Protein AF-A0A2R6C6B6-F1 (afdb_monomer_lite)

pLDDT: mean 85.21, std 15.46, range [38.03, 98.69]

Sequence (358 aa):
YDFDILGLLYTTPLTVSFSNPVQLFANAAYNYSITTASGVDPNGHYFNGSVITFNFLPNAVWQDGVPMTALDYNFTLWYLDVGGYSSNPYNPSSDTITIDPGVTVNYTAESANPGLEWFGVASGLVDSYVPPNNPYQIKVYFNTSSVNNILSIYSLPILPEHLFGSIQPTTWASMSQSQYLADELWSGAYVFNAWSPSSNYAQVSAFQPYYLFNPTSSVVTAPQGQS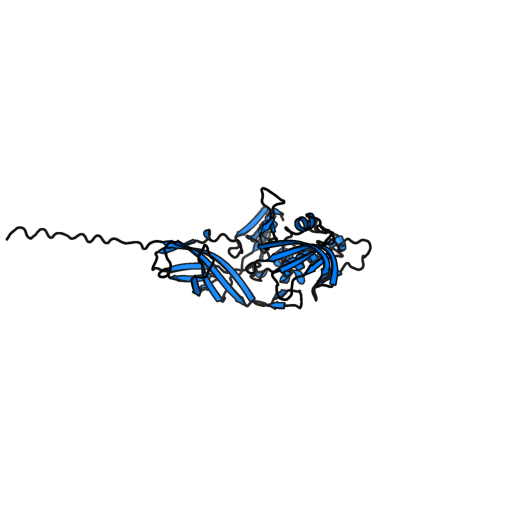ATYTVHAAVWSSSGLSSTSSGYYASLSPVNGASATVYVLNPSTLQVLASYPMSFQGNGTYTASIPTSSLSVGQYTLVAQVNWTGASYMYFGGGQTSSNKYFLQYMGTLSVVSPSTTTTLRLHNYDYNDYYK

Radius of gyration: 26.19 Å; chains: 1; bounding box: 59×54×113 Å

Secondary structure (DSSP, 8-state):
--HHHHHHHS--SEEEETTEEEEEEESSEEEEEEEEEEEE-TTS-EEEEEEEEEEE-TT-B-TTSPBP-HHHHHHHHHHTTTT-GGG-TT-TT--EEEEETTEEEE-TTTTTS--TTTTTTTTTEEEEE--TT-TTEEEEEESS--THHHHTTTTPPP--HHHHTTS-HHHHHT--HHHHHHH----SSEEEEEEETTTTEEEEEE-TT-TT--GGGSEEEEETTSEEEEEEE-EE--GGGEEEETTEEEE-PEE--S-EEEEEEE-TTT--EEEEEEEEEEETTEEEEEEE-TTS-SEEEEEEEEEEEEEEEEEE-STT-EEEEEEEEEEEEEEEEE--------------TT-S--

Foldseek 3Di:
DPVVVVLQFFWFQWAADPVGRLDTAGTQFNDKDKDFDWDADPVGWTAGAIKIKTFGDQLFAWLQQHTDFVLLLLCLCPLLQLLQVCVPPVCVPPQWDPSFVPQIARNPCCNVPPPPQRHNLQNQWTHKDDPPVHRRMMITGGNHHDPCNCVNGRGRGRGDCLQCSVPHPNRLVPDDPLRVVLSDIGRGQWDWFWDFPPVPDTDIDGPQLRPPHDQAVAEWEDAAQFWTKHKDWAWGFHSVQWDDDPGTIGGDTQADPPWWKKKFWADPPPRDTPDMFTWDDPDRNMTMTIGHRNPPDADKTKIKMKTKDFADWTWRRHDPIDIDRIGIGIGIHMYGHHHDPPPPPPPPPPPPPDPPDD

Organism: NCBI:txid1978158

Structure (mmCIF, N/CA/C/O backbone):
data_AF-A0A2R6C6B6-F1
#
_entry.id   AF-A0A2R6C6B6-F1
#
loop_
_atom_site.group_PDB
_atom_site.id
_atom_site.type_symbol
_atom_site.label_atom_id
_atom_site.label_alt_id
_atom_site.label_comp_id
_atom_site.label_asym_id
_atom_site.label_entity_id
_atom_site.label_seq_id
_atom_site.pdbx_PDB_ins_code
_atom_site.Cartn_x
_atom_site.Cartn_y
_atom_site.Cartn_z
_atom_site.occupancy
_atom_site.B_iso_or_equiv
_atom_site.auth_seq_id
_atom_site.auth_comp_id
_atom_site.auth_asym_id
_atom_site.auth_atom_id
_atom_site.pdbx_PDB_model_num
ATOM 1 N N . TYR A 1 1 ? 12.263 18.529 -5.642 1.00 49.00 1 TYR A N 1
ATOM 2 C CA . TYR A 1 1 ? 11.787 17.593 -4.616 1.00 49.00 1 TYR A CA 1
ATOM 3 C C . TYR A 1 1 ? 13.016 17.043 -3.941 1.00 49.00 1 TYR A C 1
ATOM 5 O O . TYR A 1 1 ? 13.972 16.762 -4.649 1.00 49.00 1 TYR A O 1
ATOM 13 N N . ASP A 1 2 ? 13.039 17.013 -2.615 1.00 55.69 2 ASP A N 1
ATOM 14 C CA . ASP A 1 2 ? 14.111 16.328 -1.895 1.00 55.69 2 ASP A CA 1
ATOM 15 C C . ASP A 1 2 ? 13.813 14.822 -1.926 1.00 55.69 2 ASP A C 1
ATOM 17 O O . ASP A 1 2 ? 12.664 14.430 -1.693 1.00 55.69 2 ASP A O 1
ATOM 21 N N . PHE A 1 3 ? 14.804 13.992 -2.254 1.00 60.41 3 PHE A N 1
ATOM 22 C CA . PHE A 1 3 ? 14.647 12.533 -2.343 1.00 60.41 3 PHE A CA 1
ATOM 23 C C . PHE A 1 3 ? 14.230 11.921 -1.007 1.00 60.41 3 PHE A C 1
ATOM 25 O O . PHE A 1 3 ? 13.482 10.942 -0.975 1.00 60.41 3 PHE A O 1
ATOM 32 N N . ASP A 1 4 ? 14.608 12.571 0.092 1.00 69.38 4 ASP A N 1
ATOM 33 C CA . ASP A 1 4 ? 14.223 12.172 1.441 1.00 69.38 4 ASP A CA 1
ATOM 34 C C . ASP A 1 4 ? 12.699 12.186 1.643 1.00 69.38 4 ASP A C 1
ATOM 36 O O . ASP A 1 4 ? 12.162 11.352 2.370 1.00 69.38 4 ASP A O 1
ATOM 40 N N . ILE A 1 5 ? 11.969 13.084 0.968 1.00 78.38 5 ILE A N 1
ATOM 41 C CA . ILE A 1 5 ? 10.499 13.126 1.041 1.00 78.38 5 ILE A CA 1
ATOM 42 C C . ILE A 1 5 ? 9.882 12.004 0.206 1.00 78.38 5 ILE A C 1
ATOM 44 O O . ILE A 1 5 ? 8.904 11.396 0.638 1.00 78.38 5 ILE A O 1
ATOM 48 N N . LEU A 1 6 ? 10.450 11.688 -0.961 1.00 78.94 6 LEU A N 1
ATOM 49 C CA . LEU A 1 6 ? 9.942 10.603 -1.805 1.00 78.94 6 LEU A CA 1
ATOM 50 C C . LEU A 1 6 ? 10.038 9.249 -1.095 1.00 78.94 6 LEU A C 1
ATOM 52 O O . LEU A 1 6 ? 9.103 8.460 -1.190 1.00 78.94 6 LEU A O 1
ATOM 56 N N . GLY A 1 7 ? 11.089 9.019 -0.302 1.00 80.44 7 GLY A N 1
ATOM 57 C CA . GLY A 1 7 ? 11.217 7.817 0.532 1.00 80.44 7 GLY A CA 1
ATOM 58 C C . GLY A 1 7 ? 10.161 7.684 1.643 1.00 80.44 7 GLY A C 1
ATOM 59 O O . GLY A 1 7 ? 9.961 6.591 2.167 1.00 80.44 7 GLY A O 1
ATOM 60 N N . LEU A 1 8 ? 9.467 8.771 2.006 1.00 85.69 8 LEU A N 1
ATOM 61 C CA . LEU A 1 8 ? 8.333 8.740 2.942 1.00 85.69 8 LEU A CA 1
ATOM 62 C C . LEU A 1 8 ? 7.002 8.443 2.242 1.00 85.69 8 LEU A C 1
ATOM 64 O O . LEU A 1 8 ? 6.082 7.900 2.862 1.00 85.69 8 LEU A O 1
ATOM 68 N N . LEU A 1 9 ? 6.896 8.851 0.978 1.00 90.38 9 LEU A N 1
ATOM 69 C CA . LEU A 1 9 ? 5.675 8.788 0.187 1.00 90.38 9 LEU A CA 1
ATOM 70 C C . LEU A 1 9 ? 5.585 7.488 -0.624 1.00 90.38 9 LEU A C 1
ATOM 72 O O . LEU A 1 9 ? 4.516 6.895 -0.706 1.00 90.38 9 LEU A O 1
ATOM 76 N N . TYR A 1 10 ? 6.684 6.988 -1.180 1.00 90.75 10 TYR A N 1
ATOM 77 C CA . TYR A 1 10 ? 6.687 5.738 -1.937 1.00 90.75 10 TYR A CA 1
ATOM 78 C C . TYR A 1 10 ? 7.106 4.548 -1.092 1.00 90.75 10 TYR A C 1
ATOM 80 O O . TYR A 1 10 ? 7.961 4.623 -0.211 1.00 90.75 10 TYR A O 1
ATOM 88 N N . THR A 1 11 ? 6.504 3.414 -1.417 1.00 93.00 11 THR A N 1
ATOM 89 C CA . THR A 1 11 ? 6.887 2.123 -0.866 1.00 93.00 11 THR A CA 1
ATOM 90 C C . THR A 1 11 ? 7.852 1.425 -1.806 1.00 93.00 11 THR A C 1
ATOM 92 O O . THR A 1 11 ? 7.732 1.518 -3.024 1.00 93.00 11 THR A O 1
ATOM 95 N N . THR A 1 12 ? 8.765 0.656 -1.229 1.00 93.94 12 THR A N 1
ATOM 96 C CA . THR A 1 12 ? 9.666 -0.249 -1.940 1.00 93.94 12 THR A CA 1
ATOM 97 C C . THR A 1 12 ? 9.325 -1.712 -1.620 1.00 93.94 12 THR A C 1
ATOM 99 O O . THR A 1 12 ? 8.743 -1.987 -0.561 1.00 93.94 12 THR A O 1
ATOM 102 N N . PRO A 1 13 ? 9.707 -2.687 -2.470 1.00 95.62 13 PRO A N 1
ATOM 103 C CA . PRO A 1 13 ? 9.543 -4.109 -2.160 1.00 95.62 13 PRO A CA 1
ATOM 104 C C . PRO A 1 13 ? 10.161 -4.486 -0.813 1.00 95.62 13 PRO A C 1
ATOM 106 O O . PRO A 1 13 ? 9.499 -5.083 0.035 1.00 95.62 13 PRO A O 1
ATOM 109 N N . LEU A 1 14 ? 11.418 -4.096 -0.603 1.00 94.44 14 LEU A N 1
ATOM 110 C CA . LEU A 1 14 ? 12.178 -4.330 0.620 1.00 94.44 14 LEU A CA 1
ATOM 111 C C . LEU A 1 14 ? 12.815 -3.021 1.087 1.00 94.44 14 LEU A C 1
ATOM 113 O O . LEU A 1 14 ? 12.952 -2.066 0.327 1.00 94.44 14 LEU A O 1
ATOM 117 N N . THR A 1 15 ? 13.253 -2.986 2.336 1.00 89.88 15 THR A N 1
ATOM 118 C CA . THR A 1 15 ? 14.018 -1.866 2.898 1.00 89.88 15 THR A CA 1
ATOM 119 C C . THR A 1 15 ? 15.342 -2.355 3.479 1.00 89.88 15 THR A C 1
ATOM 121 O O . THR A 1 15 ? 15.563 -3.559 3.594 1.00 89.88 15 THR A O 1
ATOM 124 N N . VAL A 1 16 ? 16.239 -1.442 3.836 1.00 87.38 16 VAL A N 1
ATOM 125 C CA . VAL A 1 16 ? 17.530 -1.754 4.466 1.00 87.38 16 VAL A CA 1
ATOM 126 C C . VAL A 1 16 ? 17.580 -1.248 5.896 1.00 87.38 16 VAL A C 1
ATOM 128 O O . VAL A 1 16 ? 16.928 -0.267 6.252 1.00 87.38 16 VAL A O 1
ATOM 131 N N . SER A 1 17 ? 18.390 -1.899 6.730 1.00 79.56 17 SER A N 1
ATOM 132 C CA . SER A 1 17 ? 18.727 -1.319 8.029 1.00 79.56 17 SER A CA 1
ATOM 133 C C . SER A 1 17 ? 19.613 -0.091 7.841 1.00 79.56 17 SER A C 1
ATOM 135 O O . SER A 1 17 ? 20.608 -0.143 7.118 1.00 79.56 17 SER A O 1
ATOM 137 N N . PHE A 1 18 ? 19.348 0.964 8.614 1.00 73.94 18 PHE A N 1
ATOM 138 C CA . PHE A 1 18 ? 20.257 2.105 8.753 1.00 73.94 18 PHE A CA 1
ATOM 139 C C . PHE A 1 18 ? 21.677 1.696 9.172 1.00 73.94 18 PHE A C 1
ATOM 141 O O . PHE A 1 18 ? 22.642 2.374 8.833 1.00 73.94 18 PHE A O 1
ATOM 148 N N . SER A 1 19 ? 21.822 0.594 9.914 1.00 81.25 19 SER A N 1
ATOM 149 C CA . SER A 1 19 ? 23.122 0.098 10.377 1.00 81.25 19 SER A CA 1
ATOM 150 C C . SER A 1 19 ? 23.812 -0.854 9.398 1.00 81.25 19 SER A C 1
ATOM 152 O O . SER A 1 19 ? 24.987 -1.164 9.596 1.00 81.25 19 SER A O 1
ATOM 154 N N . ASN A 1 20 ? 23.109 -1.343 8.369 1.00 80.38 20 ASN A N 1
ATOM 155 C CA . ASN A 1 20 ? 23.666 -2.277 7.396 1.00 80.38 20 ASN A CA 1
ATOM 156 C C . ASN A 1 20 ? 22.919 -2.209 6.044 1.00 80.38 20 ASN A C 1
ATOM 158 O O . ASN A 1 20 ? 21.869 -2.844 5.899 1.00 80.38 20 ASN A O 1
ATOM 162 N N . PRO A 1 21 ? 23.481 -1.519 5.032 1.00 71.56 21 PRO A N 1
ATOM 163 C CA . PRO A 1 21 ? 22.821 -1.284 3.746 1.00 71.56 21 PRO A CA 1
ATOM 164 C C . PRO A 1 21 ? 22.744 -2.521 2.835 1.00 71.56 21 PRO A C 1
ATOM 166 O O . PRO A 1 21 ? 22.184 -2.436 1.749 1.00 71.56 21 PRO A O 1
ATOM 169 N N . VAL A 1 22 ? 23.292 -3.672 3.244 1.00 79.19 22 VAL A N 1
ATOM 170 C CA . VAL A 1 22 ? 23.127 -4.949 2.518 1.00 79.19 22 VAL A CA 1
ATOM 171 C C . VAL A 1 22 ? 22.203 -5.928 3.242 1.00 79.19 22 VAL A C 1
ATOM 173 O O . VAL A 1 22 ? 21.938 -7.020 2.741 1.00 79.19 22 VAL A O 1
ATOM 176 N N . GLN A 1 23 ? 21.701 -5.558 4.424 1.00 87.50 23 GLN A N 1
ATOM 177 C CA . GLN A 1 23 ? 20.721 -6.354 5.148 1.00 87.50 23 GLN A CA 1
ATOM 178 C C . GLN A 1 23 ? 19.314 -5.907 4.760 1.00 87.50 23 GLN A C 1
ATOM 180 O O . GLN A 1 23 ? 18.861 -4.838 5.168 1.00 87.50 23 GLN A O 1
ATOM 185 N N . LEU A 1 24 ? 18.639 -6.748 3.980 1.00 90.69 24 LEU A N 1
ATOM 186 C CA . LEU A 1 24 ? 17.304 -6.480 3.459 1.00 90.69 24 LEU A CA 1
ATOM 187 C C . LEU A 1 24 ? 16.222 -6.938 4.445 1.00 90.69 24 LEU A C 1
ATOM 189 O O . LEU A 1 24 ? 16.291 -8.038 4.995 1.00 90.69 24 LEU A O 1
ATOM 193 N N . PHE A 1 25 ? 15.203 -6.106 4.625 1.00 90.69 25 PHE A N 1
ATOM 194 C CA . PHE A 1 25 ? 14.038 -6.348 5.467 1.00 90.69 25 PHE A CA 1
ATOM 195 C C . PHE A 1 25 ? 12.761 -6.262 4.644 1.00 90.69 25 PHE A C 1
ATOM 197 O O . PHE A 1 25 ? 12.680 -5.524 3.661 1.00 90.69 25 PHE A O 1
ATOM 204 N N . ALA A 1 26 ? 11.756 -7.010 5.085 1.00 91.50 26 ALA A N 1
ATOM 205 C CA . ALA A 1 26 ? 10.423 -6.958 4.516 1.00 91.50 26 ALA A CA 1
ATOM 206 C C . ALA A 1 26 ? 9.859 -5.529 4.533 1.00 91.50 26 ALA A C 1
ATOM 208 O O . ALA A 1 26 ? 9.983 -4.816 5.532 1.00 91.50 26 ALA A O 1
ATOM 209 N N . ASN A 1 27 ? 9.213 -5.149 3.434 1.00 93.31 27 ASN A N 1
ATOM 210 C CA . ASN A 1 27 ? 8.390 -3.950 3.348 1.00 93.31 27 ASN A CA 1
ATOM 211 C C . ASN A 1 27 ? 7.072 -4.307 2.643 1.00 93.31 27 ASN A C 1
ATOM 213 O O . ASN A 1 27 ? 6.289 -5.061 3.218 1.00 93.31 27 ASN A O 1
ATOM 217 N N . ALA A 1 28 ? 6.834 -3.857 1.405 1.00 95.44 28 ALA A N 1
ATOM 218 C CA . ALA A 1 28 ? 5.691 -4.327 0.616 1.00 95.44 28 ALA A CA 1
ATOM 219 C C . ALA A 1 28 ? 5.743 -5.836 0.360 1.00 95.44 28 ALA A C 1
ATOM 221 O O . ALA A 1 28 ? 4.716 -6.517 0.411 1.00 95.44 28 ALA A O 1
ATOM 222 N N . ALA A 1 29 ? 6.943 -6.357 0.097 1.00 96.44 29 ALA A N 1
ATOM 223 C CA . ALA A 1 29 ? 7.201 -7.781 0.042 1.00 96.44 29 ALA A CA 1
ATOM 224 C C . ALA A 1 29 ? 7.503 -8.291 1.455 1.00 96.44 29 ALA A C 1
ATOM 226 O O . ALA A 1 29 ? 8.500 -7.906 2.070 1.00 96.44 29 ALA A O 1
ATOM 227 N N . TYR A 1 30 ? 6.650 -9.176 1.974 1.00 94.38 30 TYR A N 1
ATOM 228 C CA . TYR A 1 30 ? 6.824 -9.743 3.314 1.00 94.38 30 TYR A CA 1
ATOM 229 C C . TYR A 1 30 ? 7.916 -10.812 3.360 1.00 94.38 30 TYR A C 1
ATOM 231 O O . TYR A 1 30 ? 8.448 -11.121 4.426 1.00 94.38 30 TYR A O 1
ATOM 239 N N . ASN A 1 31 ? 8.250 -11.398 2.210 1.00 95.31 31 ASN A N 1
ATOM 240 C CA . ASN A 1 31 ? 9.414 -12.253 2.054 1.00 95.31 31 ASN A CA 1
ATOM 241 C C . ASN A 1 31 ? 9.912 -12.249 0.601 1.00 95.31 31 ASN A C 1
ATOM 243 O O . ASN A 1 31 ? 9.235 -11.785 -0.323 1.00 95.31 31 ASN A O 1
ATOM 247 N N . TYR A 1 32 ? 11.106 -12.806 0.416 1.00 96.38 32 TYR A N 1
ATOM 248 C CA . TYR A 1 32 ? 11.684 -13.040 -0.896 1.00 96.38 32 TYR A CA 1
ATOM 249 C C . TYR A 1 32 ? 12.540 -14.310 -0.901 1.00 96.38 32 TYR A C 1
ATOM 251 O O . TYR A 1 32 ? 12.978 -14.791 0.146 1.00 96.38 32 TYR A O 1
ATOM 259 N N . SER A 1 33 ? 12.801 -14.843 -2.091 1.00 96.44 33 SER A N 1
ATOM 260 C CA . SER A 1 33 ? 13.768 -15.922 -2.303 1.00 96.44 33 SER A CA 1
ATOM 261 C C . SER A 1 33 ? 14.591 -15.667 -3.554 1.00 96.44 33 SER A C 1
ATOM 263 O O . SER A 1 33 ? 14.062 -15.167 -4.546 1.00 96.44 33 SER A O 1
ATOM 265 N N . ILE A 1 34 ? 15.858 -16.072 -3.528 1.00 96.31 34 ILE A N 1
ATOM 266 C CA . ILE A 1 34 ? 16.758 -16.007 -4.678 1.00 96.31 34 ILE A CA 1
ATOM 267 C C . ILE A 1 34 ? 17.192 -17.430 -5.003 1.00 96.31 34 ILE A C 1
ATOM 269 O O . ILE A 1 34 ? 17.683 -18.150 -4.135 1.00 96.31 34 ILE A O 1
ATOM 273 N N . THR A 1 35 ? 17.003 -17.832 -6.252 1.00 96.88 35 THR A N 1
ATOM 274 C CA . THR A 1 35 ? 17.482 -19.116 -6.779 1.00 96.88 35 THR A CA 1
ATOM 275 C C . THR A 1 35 ? 18.308 -18.875 -8.034 1.00 96.88 35 THR A C 1
ATOM 277 O O . THR A 1 35 ? 18.200 -17.814 -8.640 1.00 96.88 35 THR A O 1
ATOM 280 N N . THR A 1 36 ? 19.131 -19.843 -8.430 1.00 96.69 36 THR A N 1
ATOM 281 C CA . THR A 1 36 ? 19.866 -19.802 -9.700 1.00 96.69 36 THR A CA 1
ATOM 282 C C . THR A 1 36 ? 19.337 -20.899 -10.610 1.00 96.69 36 THR A C 1
ATOM 284 O O . THR A 1 36 ? 19.245 -22.053 -10.190 1.00 96.69 36 THR A O 1
ATOM 287 N N . ALA A 1 37 ? 18.985 -20.547 -11.843 1.00 95.56 37 ALA A N 1
ATOM 288 C CA . ALA A 1 37 ? 18.456 -21.477 -12.832 1.00 95.56 37 ALA A CA 1
ATOM 289 C C . ALA A 1 37 ? 18.737 -20.994 -14.265 1.00 95.56 37 ALA A C 1
ATOM 291 O O . ALA A 1 37 ? 19.148 -19.858 -14.492 1.00 95.56 37 ALA A O 1
ATOM 292 N N . SER A 1 38 ? 18.496 -21.870 -15.237 1.00 97.00 38 SER A N 1
ATOM 293 C CA . SER A 1 38 ? 18.464 -21.523 -16.660 1.00 97.00 38 SER A CA 1
ATOM 294 C C . SER A 1 38 ? 17.263 -22.184 -17.321 1.00 97.00 38 SER A C 1
ATOM 296 O O . SER A 1 38 ? 16.819 -23.245 -16.872 1.00 97.00 38 SER A O 1
ATOM 298 N N . GLY A 1 39 ? 16.719 -21.556 -18.358 1.00 96.31 39 GLY A N 1
ATOM 299 C CA . GLY A 1 39 ? 15.549 -22.065 -19.058 1.00 96.31 39 GLY A CA 1
ATOM 300 C C . GLY A 1 39 ? 14.786 -20.973 -19.787 1.00 96.31 39 GLY A C 1
ATOM 301 O O . GLY A 1 39 ? 15.340 -19.931 -20.121 1.00 96.31 39 GLY A O 1
ATOM 302 N N . VAL A 1 40 ? 13.510 -21.243 -20.035 1.00 94.44 40 VAL A N 1
ATOM 303 C CA . VAL A 1 40 ? 12.565 -20.294 -20.625 1.00 94.44 40 VAL A CA 1
ATOM 304 C C . VAL A 1 40 ? 11.535 -19.947 -19.556 1.00 94.44 40 VAL A C 1
ATOM 306 O O . VAL A 1 40 ? 11.028 -20.848 -18.881 1.00 94.44 40 VAL A O 1
ATOM 309 N N . ASP A 1 41 ? 11.286 -18.661 -19.343 1.00 91.69 41 ASP A N 1
ATOM 310 C CA . ASP A 1 41 ? 10.280 -18.185 -18.395 1.00 91.69 41 ASP A CA 1
ATOM 311 C C . ASP A 1 41 ? 8.842 -18.369 -18.934 1.00 91.69 41 ASP A C 1
ATOM 313 O O . ASP A 1 41 ? 8.644 -18.795 -20.076 1.00 91.69 41 ASP A O 1
ATOM 317 N N . PRO A 1 42 ? 7.808 -18.105 -18.114 1.00 90.12 42 PRO A N 1
ATOM 318 C CA . PRO A 1 42 ? 6.418 -18.248 -18.542 1.00 90.12 42 PRO A CA 1
ATOM 319 C C . PRO A 1 42 ? 5.983 -17.319 -19.686 1.00 90.12 42 PRO A C 1
ATOM 321 O O . PRO A 1 42 ? 5.006 -17.648 -20.359 1.00 90.12 42 PRO A O 1
ATOM 324 N N . ASN A 1 43 ? 6.682 -16.204 -19.915 1.00 84.56 43 ASN A N 1
ATOM 325 C CA . ASN A 1 43 ? 6.408 -15.281 -21.019 1.00 84.56 43 ASN A CA 1
ATOM 326 C C . ASN A 1 43 ? 7.143 -15.685 -22.313 1.00 84.56 43 ASN A C 1
ATOM 328 O O . ASN A 1 43 ? 6.832 -15.179 -23.389 1.00 84.56 43 ASN A O 1
ATOM 332 N N . GLY A 1 44 ? 8.065 -16.649 -22.240 1.00 86.50 44 GLY A N 1
ATOM 333 C CA . GLY A 1 44 ? 8.775 -17.210 -23.385 1.00 86.50 44 GLY A CA 1
ATOM 334 C C . GLY A 1 44 ? 10.197 -16.680 -23.576 1.00 86.50 44 GLY A C 1
ATOM 335 O O . GLY A 1 44 ? 10.817 -17.014 -24.590 1.00 86.50 44 GLY A O 1
ATOM 336 N N . HIS A 1 45 ? 10.745 -15.902 -22.637 1.00 86.88 45 HIS A N 1
ATOM 337 C CA . HIS A 1 45 ? 12.113 -15.396 -22.732 1.00 86.88 45 HIS A CA 1
ATOM 338 C C . HIS A 1 45 ? 13.116 -16.369 -22.105 1.00 86.88 45 HIS A C 1
ATOM 340 O O . HIS A 1 45 ? 12.871 -17.022 -21.089 1.00 86.88 45 HIS A O 1
ATOM 346 N N . TYR A 1 46 ? 14.275 -16.513 -22.751 1.00 93.44 46 TYR A N 1
ATOM 347 C CA . TYR A 1 46 ? 15.351 -17.352 -22.235 1.00 93.44 46 TYR A CA 1
ATOM 348 C C . TYR A 1 46 ? 16.146 -16.606 -21.161 1.00 93.44 46 TYR A C 1
ATOM 350 O O . TYR A 1 46 ? 16.643 -15.509 -21.411 1.00 93.44 46 TYR A O 1
ATOM 358 N N . PHE A 1 47 ? 16.361 -17.244 -20.012 1.00 94.19 47 PHE A N 1
ATOM 359 C CA . PHE A 1 47 ? 17.170 -16.718 -18.916 1.00 94.19 47 PHE A CA 1
ATOM 360 C C . PHE A 1 47 ? 18.235 -17.730 -18.467 1.00 94.19 47 PHE A C 1
ATOM 362 O O . PHE A 1 47 ? 18.108 -18.944 -18.648 1.00 94.19 47 PHE A O 1
ATOM 369 N N . ASN A 1 48 ? 19.310 -17.226 -17.860 1.00 96.88 48 ASN A N 1
ATOM 370 C CA . ASN A 1 48 ? 20.397 -18.038 -17.311 1.00 96.88 48 ASN A CA 1
ATOM 371 C C . ASN A 1 48 ? 21.081 -17.287 -16.166 1.00 96.88 48 ASN A C 1
ATOM 373 O O . ASN A 1 48 ? 22.060 -16.575 -16.375 1.00 96.88 48 ASN A O 1
ATOM 377 N N . GLY A 1 49 ? 20.549 -17.407 -14.956 1.00 96.62 49 GLY A N 1
ATOM 378 C CA . GLY A 1 49 ? 21.004 -16.602 -13.836 1.00 96.62 49 GLY A CA 1
ATOM 379 C C . GLY A 1 49 ? 20.083 -16.674 -12.630 1.00 96.62 49 GLY A C 1
ATOM 380 O O . GLY A 1 49 ? 19.487 -17.712 -12.334 1.00 96.62 49 GLY A O 1
ATOM 381 N N . SER A 1 50 ? 20.006 -15.567 -11.900 1.00 97.19 50 SER A N 1
ATOM 382 C CA . SER A 1 50 ? 19.161 -15.442 -10.719 1.00 97.19 50 SER A CA 1
ATOM 383 C C . SER A 1 50 ? 17.682 -15.365 -11.098 1.00 97.19 50 SER A C 1
ATOM 385 O O . SER A 1 50 ? 17.298 -14.636 -12.008 1.00 97.19 50 SER A O 1
ATOM 387 N N . VAL A 1 51 ? 16.844 -16.057 -10.330 1.00 97.88 51 VAL A N 1
ATOM 388 C CA . VAL A 1 51 ? 15.395 -15.858 -10.284 1.00 97.88 51 VAL A CA 1
ATOM 389 C C . VAL A 1 51 ? 15.049 -15.366 -8.888 1.00 97.88 51 VAL A C 1
ATOM 391 O O . VAL A 1 51 ? 15.232 -16.088 -7.900 1.00 97.88 51 VAL A O 1
ATOM 394 N N . ILE A 1 52 ? 14.573 -14.128 -8.811 1.00 97.94 52 ILE A N 1
ATOM 395 C CA . ILE A 1 52 ? 14.160 -13.481 -7.568 1.00 97.94 52 ILE A CA 1
ATOM 396 C C . ILE A 1 52 ? 12.642 -13.572 -7.484 1.00 97.94 52 ILE A C 1
ATOM 398 O O . ILE A 1 52 ? 11.943 -13.151 -8.397 1.00 97.94 52 ILE A O 1
ATOM 402 N N . THR A 1 53 ? 12.121 -14.149 -6.405 1.00 98.06 53 THR A N 1
ATOM 403 C CA . THR A 1 53 ? 10.676 -14.195 -6.142 1.00 98.06 53 THR A CA 1
ATOM 404 C C . THR A 1 53 ? 10.355 -13.293 -4.968 1.00 98.06 53 THR A C 1
ATOM 406 O O . THR A 1 53 ? 10.923 -13.489 -3.895 1.00 98.06 53 THR A O 1
ATOM 409 N N . PHE A 1 54 ? 9.434 -12.354 -5.158 1.00 98.44 54 PHE A N 1
ATOM 410 C CA . PHE A 1 54 ? 8.863 -11.539 -4.087 1.00 98.44 54 PHE A CA 1
ATOM 411 C C . PHE A 1 54 ? 7.430 -11.982 -3.811 1.00 98.44 54 PHE A C 1
ATOM 413 O O . PHE A 1 54 ? 6.677 -12.250 -4.749 1.00 98.44 54 PHE A O 1
ATOM 420 N N . ASN A 1 55 ? 7.047 -12.020 -2.534 1.00 97.94 55 ASN A N 1
ATOM 421 C CA . ASN A 1 55 ? 5.654 -12.199 -2.133 1.00 97.94 55 ASN A CA 1
ATOM 422 C C . ASN A 1 55 ? 5.184 -10.940 -1.400 1.00 97.94 55 ASN A C 1
ATOM 424 O O . ASN A 1 55 ? 5.743 -10.567 -0.369 1.00 97.94 55 ASN A O 1
ATOM 428 N N . PHE A 1 56 ? 4.179 -10.284 -1.967 1.00 97.19 56 PHE A N 1
ATOM 429 C CA . PHE A 1 56 ? 3.620 -9.011 -1.537 1.00 97.19 56 PHE A CA 1
ATOM 430 C C . PHE A 1 56 ? 2.518 -9.203 -0.498 1.00 97.19 56 PHE A C 1
ATOM 432 O O . PHE A 1 56 ? 1.829 -10.223 -0.465 1.00 97.19 56 PHE A O 1
ATOM 439 N N . LEU A 1 57 ? 2.369 -8.209 0.371 1.00 93.75 57 LEU A N 1
ATOM 440 C CA . LEU A 1 57 ? 1.324 -8.153 1.384 1.00 93.75 57 LEU A CA 1
ATOM 441 C C . LEU A 1 57 ? -0.050 -7.882 0.745 1.00 93.75 57 LEU A C 1
ATOM 443 O O . LEU A 1 57 ? -0.226 -6.830 0.133 1.00 93.75 57 LEU A O 1
ATOM 447 N N . PRO A 1 58 ? -1.061 -8.753 0.935 1.00 91.38 58 PRO A N 1
ATOM 448 C CA . PRO A 1 58 ? -2.387 -8.541 0.349 1.00 91.38 58 PRO A CA 1
ATOM 449 C C . PRO A 1 58 ? -3.167 -7.344 0.900 1.00 91.38 58 PRO A C 1
ATOM 451 O O . PRO A 1 58 ? -4.165 -6.936 0.313 1.00 91.38 58 PRO A O 1
ATOM 454 N N . ASN A 1 59 ? -2.750 -6.811 2.049 1.00 89.56 59 ASN A N 1
ATOM 455 C CA . ASN A 1 59 ? -3.380 -5.673 2.709 1.00 89.56 59 ASN A CA 1
ATOM 456 C C . ASN A 1 59 ? -2.711 -4.328 2.401 1.00 89.56 59 ASN A C 1
ATOM 458 O O . ASN A 1 59 ? -3.145 -3.311 2.941 1.00 89.56 59 ASN A O 1
ATOM 462 N N . ALA A 1 60 ? -1.663 -4.309 1.576 1.00 93.88 60 ALA A N 1
ATOM 463 C CA . ALA A 1 60 ? -1.096 -3.058 1.109 1.00 93.88 60 ALA A CA 1
ATOM 464 C C . ALA A 1 60 ? -2.071 -2.365 0.145 1.00 93.88 60 ALA A C 1
ATOM 466 O O . ALA A 1 60 ? -2.719 -3.016 -0.677 1.00 93.88 60 ALA A O 1
ATOM 467 N N . VAL A 1 61 ? -2.181 -1.043 0.265 1.00 95.06 61 VAL A N 1
ATOM 468 C CA . VAL A 1 61 ? -3.082 -0.211 -0.538 1.00 95.06 61 VAL A CA 1
ATOM 469 C C . VAL A 1 61 ? -2.376 1.062 -0.961 1.00 95.06 61 VAL A C 1
ATOM 471 O O . VAL A 1 61 ? -1.556 1.611 -0.222 1.00 95.06 61 VAL A O 1
ATOM 474 N N . TRP A 1 62 ? -2.744 1.543 -2.136 1.00 96.25 62 TRP A N 1
ATOM 475 C CA . TRP A 1 62 ? -2.498 2.908 -2.553 1.00 96.25 62 TRP A CA 1
ATOM 476 C C . TRP A 1 62 ? -3.349 3.884 -1.736 1.00 96.25 62 TRP A C 1
ATOM 478 O O . TRP A 1 62 ? -4.384 3.520 -1.170 1.00 96.25 62 TRP A O 1
ATOM 488 N N . GLN A 1 63 ? -2.938 5.150 -1.676 1.00 95.00 63 GLN A N 1
ATOM 489 C CA . GLN A 1 63 ? -3.652 6.174 -0.905 1.00 95.00 63 GLN A CA 1
ATOM 490 C C . GLN A 1 63 ? -5.059 6.492 -1.435 1.00 95.00 63 GLN A C 1
ATOM 492 O O . GLN A 1 63 ? -5.838 7.123 -0.724 1.00 95.00 63 GLN A O 1
ATOM 497 N N . ASP A 1 64 ? -5.423 6.031 -2.632 1.00 94.81 64 ASP A N 1
ATOM 498 C CA . ASP A 1 64 ? -6.777 6.096 -3.191 1.00 94.81 64 ASP A CA 1
ATOM 499 C C . ASP A 1 64 ? -7.663 4.891 -2.785 1.00 94.81 64 ASP A C 1
ATOM 501 O O . ASP A 1 64 ? -8.861 4.865 -3.075 1.00 94.81 64 ASP A O 1
ATOM 505 N N . GLY A 1 65 ? -7.094 3.901 -2.085 1.00 95.25 65 GLY A N 1
ATOM 506 C CA . GLY A 1 65 ? -7.756 2.675 -1.639 1.00 95.25 65 GLY A CA 1
ATOM 507 C C . GLY A 1 65 ? -7.695 1.503 -2.621 1.00 95.25 65 GLY A C 1
ATOM 508 O O . GLY A 1 65 ? -8.298 0.459 -2.344 1.00 95.25 65 GLY A O 1
ATOM 509 N N . VAL A 1 66 ? -7.021 1.656 -3.765 1.00 95.38 66 VAL A N 1
ATOM 510 C CA . VAL A 1 66 ? -6.756 0.549 -4.693 1.00 95.38 66 VAL A CA 1
ATOM 511 C C . VAL A 1 66 ? -5.753 -0.415 -4.039 1.00 95.38 66 VAL A C 1
ATOM 513 O O . VAL A 1 66 ? -4.781 0.044 -3.435 1.00 95.38 66 VAL A O 1
ATOM 516 N N . PRO A 1 67 ? -5.955 -1.746 -4.106 1.00 94.38 67 PRO A N 1
ATOM 517 C CA . PRO A 1 67 ? -4.970 -2.702 -3.606 1.00 94.38 67 PRO A CA 1
ATOM 518 C C . PRO A 1 67 ? -3.597 -2.470 -4.254 1.00 94.38 67 PRO A C 1
ATOM 520 O O . PRO A 1 67 ? -3.505 -2.224 -5.447 1.00 94.38 67 PRO A O 1
ATOM 523 N N . MET A 1 68 ? -2.515 -2.575 -3.496 1.00 94.12 68 MET A N 1
ATOM 524 C CA . MET A 1 68 ? -1.173 -2.583 -4.075 1.00 94.12 68 MET A CA 1
ATOM 525 C C . MET A 1 68 ? -0.744 -4.036 -4.270 1.00 94.12 68 MET A C 1
ATOM 527 O O . MET A 1 68 ? -0.837 -4.854 -3.351 1.00 94.12 68 MET A O 1
ATOM 531 N N . THR A 1 69 ? -0.307 -4.378 -5.474 1.00 93.50 69 THR A N 1
ATOM 532 C CA . THR A 1 69 ? -0.047 -5.756 -5.893 1.00 93.50 69 THR A CA 1
ATOM 533 C C . THR A 1 69 ? 1.339 -5.896 -6.519 1.00 93.50 69 THR A C 1
ATOM 535 O O . THR A 1 69 ? 2.096 -4.938 -6.657 1.00 93.50 69 THR A O 1
ATOM 538 N N . ALA A 1 70 ? 1.698 -7.119 -6.901 1.00 94.38 70 ALA A N 1
ATOM 539 C CA . ALA A 1 70 ? 2.925 -7.371 -7.637 1.00 94.38 70 ALA A CA 1
ATOM 540 C C . ALA A 1 70 ? 2.840 -6.903 -9.106 1.00 94.38 70 ALA A C 1
ATOM 542 O O . ALA A 1 70 ? 3.883 -6.778 -9.743 1.00 94.38 70 ALA A O 1
ATOM 543 N N . LEU A 1 71 ? 1.636 -6.616 -9.628 1.00 91.88 71 LEU A N 1
ATOM 544 C CA . LEU A 1 71 ? 1.445 -6.013 -10.955 1.00 91.88 71 LEU A CA 1
ATOM 545 C C . LEU A 1 71 ? 1.973 -4.574 -10.988 1.00 91.88 71 LEU A C 1
ATOM 547 O O . LEU A 1 71 ? 2.723 -4.231 -11.892 1.00 91.88 71 LEU A O 1
ATOM 551 N N . ASP A 1 72 ? 1.741 -3.796 -9.929 1.00 93.38 72 ASP A N 1
ATOM 552 C CA . ASP A 1 72 ? 2.297 -2.445 -9.782 1.00 93.38 72 ASP A CA 1
ATOM 553 C C . ASP A 1 72 ? 3.836 -2.447 -9.831 1.00 93.38 72 ASP A C 1
ATOM 555 O O . ASP A 1 72 ? 4.479 -1.601 -10.458 1.00 93.38 72 ASP A O 1
ATOM 559 N N . TYR A 1 73 ? 4.461 -3.448 -9.205 1.00 94.81 73 TYR A N 1
ATOM 560 C CA . TYR A 1 73 ? 5.912 -3.606 -9.252 1.00 94.81 73 TYR A CA 1
ATOM 561 C C . TYR A 1 73 ? 6.412 -4.150 -10.598 1.00 94.81 73 TYR A C 1
ATOM 563 O O . TYR A 1 73 ? 7.455 -3.708 -11.073 1.00 94.81 73 TYR A O 1
ATOM 571 N N . ASN A 1 74 ? 5.668 -5.057 -11.243 1.00 92.62 74 ASN A N 1
ATOM 572 C CA . ASN A 1 74 ? 5.942 -5.477 -12.620 1.00 92.62 74 ASN A CA 1
ATOM 573 C C . ASN A 1 74 ? 5.957 -4.259 -13.549 1.00 92.62 74 ASN A C 1
ATOM 575 O O . ASN A 1 74 ? 6.961 -4.001 -14.205 1.00 92.62 74 ASN A O 1
ATOM 579 N N . PHE A 1 75 ? 4.889 -3.463 -13.509 1.00 89.69 75 PHE A N 1
ATOM 580 C CA . PHE A 1 75 ? 4.770 -2.205 -14.229 1.00 89.69 75 PHE A CA 1
ATOM 581 C C . PHE A 1 75 ? 5.963 -1.287 -13.956 1.00 89.69 75 PHE A C 1
ATOM 583 O O . PHE A 1 75 ? 6.582 -0.806 -14.895 1.00 89.69 75 PHE A O 1
ATOM 590 N N . THR A 1 76 ? 6.342 -1.107 -12.689 1.00 90.62 76 THR A N 1
ATOM 591 C CA . THR A 1 76 ? 7.485 -0.274 -12.279 1.00 90.62 76 THR A CA 1
ATOM 592 C C . THR A 1 76 ? 8.793 -0.683 -12.959 1.00 90.62 76 THR A C 1
ATOM 594 O O . THR A 1 76 ? 9.503 0.182 -13.474 1.00 90.62 76 THR A O 1
ATOM 597 N N . LEU A 1 77 ? 9.123 -1.984 -12.963 1.00 90.00 77 LEU A N 1
ATOM 598 C CA . LEU A 1 77 ? 10.377 -2.498 -13.534 1.00 90.00 77 LEU A CA 1
ATOM 599 C C . LEU A 1 77 ? 10.539 -2.084 -14.998 1.00 90.00 77 LEU A C 1
ATOM 601 O O . LEU A 1 77 ? 11.633 -1.718 -15.432 1.00 90.00 77 LEU A O 1
ATOM 605 N N . TRP A 1 78 ? 9.442 -2.121 -15.744 1.00 86.69 78 TRP A N 1
ATOM 606 C CA . TRP A 1 78 ? 9.453 -1.767 -17.149 1.00 86.69 78 TRP A CA 1
ATOM 607 C C . TRP A 1 78 ? 9.252 -0.271 -17.373 1.00 86.69 78 TRP A C 1
ATOM 609 O O . TRP A 1 78 ? 9.986 0.327 -18.149 1.00 86.69 78 TRP A O 1
ATOM 619 N N . TYR A 1 79 ? 8.318 0.373 -16.680 1.00 83.62 79 TYR A N 1
ATOM 620 C CA . TYR A 1 79 ? 8.035 1.798 -16.847 1.00 83.62 79 TYR A CA 1
ATOM 621 C C . TYR A 1 79 ? 9.277 2.672 -16.623 1.00 83.62 79 TYR A C 1
ATOM 623 O O . TYR A 1 79 ? 9.491 3.618 -17.374 1.00 83.62 79 TYR A O 1
ATOM 631 N N . LEU A 1 80 ? 10.118 2.312 -15.645 1.00 82.81 80 LEU A N 1
ATOM 632 C CA . LEU A 1 80 ? 11.374 3.006 -15.327 1.00 82.81 80 LEU A CA 1
ATOM 633 C C . LEU A 1 80 ? 12.596 2.518 -16.131 1.00 82.81 80 LEU A C 1
ATOM 635 O O . LEU A 1 80 ? 13.720 2.894 -15.811 1.00 82.81 80 LEU A O 1
ATOM 639 N N . ASP A 1 81 ? 12.400 1.643 -17.122 1.00 81.19 81 ASP A N 1
ATOM 640 C CA . ASP A 1 81 ? 13.466 1.006 -17.911 1.00 81.19 81 ASP A CA 1
ATOM 641 C C . ASP A 1 81 ? 14.628 0.464 -17.054 1.00 81.19 81 ASP A C 1
ATOM 643 O O . ASP A 1 81 ? 15.812 0.725 -17.292 1.00 81.19 81 ASP A O 1
ATOM 647 N N . VAL A 1 82 ? 14.298 -0.318 -16.022 1.00 86.19 82 VAL A N 1
ATOM 648 C CA . VAL A 1 82 ? 15.285 -0.834 -15.055 1.00 86.19 82 VAL A CA 1
ATOM 649 C C . VAL A 1 82 ? 16.349 -1.709 -15.733 1.00 86.19 82 VAL A C 1
ATOM 651 O O . VAL A 1 82 ? 17.501 -1.753 -15.290 1.00 86.19 82 VAL A O 1
ATOM 654 N N . GLY A 1 83 ? 15.983 -2.388 -16.825 1.00 83.00 83 GLY A N 1
ATOM 655 C CA . GLY A 1 83 ? 16.896 -3.180 -17.654 1.00 83.00 83 GLY A CA 1
ATOM 656 C C . GLY A 1 83 ? 17.764 -2.357 -18.614 1.00 83.00 83 GLY A C 1
ATOM 657 O O . GLY A 1 83 ? 18.781 -2.864 -19.085 1.00 83.00 83 GLY A O 1
ATOM 658 N N . GLY A 1 84 ? 17.416 -1.092 -18.876 1.00 78.75 84 GLY A N 1
ATOM 659 C CA . GLY A 1 84 ? 18.158 -0.186 -19.759 1.00 78.75 84 GLY A CA 1
ATOM 660 C C . GLY A 1 84 ? 17.983 -0.494 -21.248 1.00 78.75 84 GLY A C 1
ATOM 661 O O . GLY A 1 84 ? 18.889 -0.232 -22.046 1.00 78.75 84 GLY A O 1
ATOM 662 N N . TYR A 1 85 ? 16.850 -1.074 -21.640 1.00 74.06 85 TYR A N 1
ATOM 663 C CA . TYR A 1 85 ? 16.579 -1.540 -22.999 1.00 74.06 85 TYR A CA 1
ATOM 664 C C . TYR A 1 85 ? 16.515 -0.404 -24.022 1.00 74.06 85 TYR A C 1
ATOM 666 O O . TYR A 1 85 ? 16.877 -0.608 -25.183 1.00 74.06 85 TYR A O 1
ATOM 674 N N . SER A 1 86 ? 16.130 0.797 -23.595 1.00 65.62 86 SER A N 1
ATOM 675 C CA . SER A 1 86 ? 16.075 1.979 -24.460 1.00 65.62 86 SER A CA 1
ATOM 676 C C . SER A 1 86 ? 17.442 2.518 -24.877 1.00 65.62 86 SER A C 1
ATOM 678 O O . SER A 1 86 ? 17.553 3.217 -25.880 1.00 65.62 86 SER A O 1
ATOM 680 N N . SER A 1 87 ? 18.505 2.174 -24.140 1.00 54.31 87 SER A N 1
ATOM 681 C CA . SER A 1 87 ? 19.870 2.613 -24.450 1.00 54.31 87 SER A CA 1
ATOM 682 C C . SER A 1 87 ? 20.597 1.730 -25.460 1.00 54.31 87 SER A C 1
ATOM 684 O O . SER A 1 87 ? 21.767 1.993 -25.726 1.00 54.31 87 SER A O 1
ATOM 686 N N . ASN A 1 88 ? 19.963 0.696 -26.035 1.00 55.75 88 ASN A N 1
ATOM 687 C CA . ASN A 1 88 ? 20.617 -0.184 -27.004 1.00 55.75 88 ASN A CA 1
ATOM 688 C C . ASN A 1 88 ? 20.928 0.572 -28.318 1.00 55.75 88 ASN A C 1
ATOM 690 O O . ASN A 1 88 ? 20.043 0.732 -29.164 1.00 55.75 88 ASN A O 1
ATOM 694 N N . PRO A 1 89 ? 22.194 0.968 -28.569 1.00 45.41 89 PRO A N 1
ATOM 695 C CA . PRO A 1 89 ? 22.546 1.801 -29.717 1.00 45.41 89 PRO A CA 1
ATOM 696 C C . PRO A 1 89 ? 22.477 1.034 -31.050 1.00 45.41 89 PRO A C 1
ATOM 698 O O . PRO A 1 89 ? 22.659 1.621 -32.115 1.00 45.41 89 PRO A O 1
ATOM 701 N N . TYR A 1 90 ? 22.228 -0.280 -31.005 1.00 42.19 90 TYR A N 1
ATOM 702 C CA . TYR A 1 90 ? 22.137 -1.159 -32.168 1.00 42.19 90 TYR A CA 1
ATOM 703 C C . TYR A 1 90 ? 20.696 -1.436 -32.613 1.00 42.19 90 TYR A C 1
ATOM 705 O O . TYR A 1 90 ? 20.505 -2.154 -33.595 1.00 42.19 90 TYR A O 1
ATOM 713 N N . ASN A 1 91 ? 19.685 -0.887 -31.928 1.00 49.34 91 ASN A N 1
ATOM 714 C CA . ASN A 1 91 ? 18.287 -1.074 -32.312 1.00 49.34 91 ASN A CA 1
ATOM 715 C C . ASN A 1 91 ? 17.387 0.142 -31.984 1.00 49.34 91 ASN A C 1
ATOM 717 O O . ASN A 1 91 ? 16.493 0.032 -31.147 1.00 49.34 91 ASN A O 1
ATOM 721 N N . PRO A 1 92 ? 17.548 1.271 -32.701 1.00 47.84 92 PRO A N 1
ATOM 722 C CA . PRO A 1 92 ? 16.688 2.462 -32.575 1.00 47.84 92 PRO A CA 1
ATOM 723 C C . PRO A 1 92 ? 15.238 2.251 -33.069 1.00 47.84 92 PRO A C 1
ATOM 725 O O . PRO A 1 92 ? 14.458 3.191 -33.164 1.00 47.84 92 PRO A O 1
ATOM 728 N N . SER A 1 93 ? 14.873 1.025 -33.461 1.00 48.00 93 SER A N 1
ATOM 729 C CA . SER A 1 93 ? 13.523 0.632 -33.895 1.00 48.00 93 SER A CA 1
ATOM 730 C C . SER A 1 93 ? 12.724 -0.103 -32.812 1.00 48.00 93 SER A C 1
ATOM 732 O O . SER A 1 93 ? 11.586 -0.498 -33.061 1.00 48.00 93 SER A O 1
ATOM 734 N N . SER A 1 94 ? 13.295 -0.291 -31.618 1.00 54.66 94 SER A N 1
ATOM 735 C CA . SER A 1 94 ? 12.640 -0.930 -30.466 1.00 54.66 94 SER A CA 1
ATOM 736 C C . SER A 1 94 ? 12.479 0.015 -29.278 1.00 54.66 94 SER A C 1
ATOM 738 O O . SER A 1 94 ? 12.437 -0.425 -28.135 1.00 54.66 94 SER A O 1
ATOM 740 N N . ASP A 1 95 ? 12.325 1.309 -29.555 1.00 61.91 95 ASP A N 1
ATOM 741 C CA . ASP A 1 95 ? 12.043 2.317 -28.533 1.00 61.91 95 ASP A CA 1
ATOM 742 C C . ASP A 1 95 ? 10.681 2.116 -27.866 1.00 61.91 95 ASP A C 1
ATOM 744 O O . ASP A 1 95 ? 10.400 2.732 -26.850 1.00 61.91 95 ASP A O 1
ATOM 748 N N . THR A 1 96 ? 9.810 1.280 -28.429 1.00 67.06 96 THR A N 1
ATOM 749 C CA . THR A 1 96 ? 8.546 0.911 -27.802 1.00 67.06 96 THR A CA 1
ATOM 750 C C . THR A 1 96 ? 8.566 -0.540 -27.370 1.00 67.06 96 THR A C 1
ATOM 752 O O . THR A 1 96 ? 8.697 -1.420 -28.226 1.00 67.06 96 THR A O 1
ATOM 755 N N . ILE A 1 97 ? 8.346 -0.798 -26.084 1.00 69.19 97 ILE A N 1
ATOM 756 C CA . ILE A 1 97 ? 8.068 -2.149 -25.594 1.00 69.19 97 ILE A CA 1
ATOM 757 C C . ILE A 1 97 ? 6.612 -2.248 -25.158 1.00 69.19 97 ILE A C 1
ATOM 759 O O . ILE A 1 97 ? 6.044 -1.314 -24.595 1.00 69.19 97 ILE A O 1
ATOM 763 N N . THR A 1 98 ? 5.987 -3.385 -25.444 1.00 72.00 98 THR A N 1
ATOM 764 C CA . THR A 1 98 ? 4.677 -3.706 -24.875 1.00 72.00 98 THR A CA 1
ATOM 765 C C . THR A 1 98 ? 4.934 -4.470 -23.593 1.00 72.00 98 THR A C 1
ATOM 767 O O . THR A 1 98 ? 5.365 -5.617 -23.658 1.00 72.00 98 THR A O 1
ATOM 770 N N . ILE A 1 99 ? 4.734 -3.804 -22.458 1.00 69.19 99 ILE A N 1
ATOM 771 C CA . ILE A 1 99 ? 4.968 -4.393 -21.132 1.00 69.19 99 ILE A CA 1
ATOM 772 C C . ILE A 1 99 ? 3.798 -5.285 -20.737 1.00 69.19 99 ILE A C 1
ATOM 774 O O . ILE A 1 99 ? 3.996 -6.307 -20.099 1.00 69.19 99 ILE A O 1
ATOM 778 N N . ASP A 1 100 ? 2.604 -4.934 -21.225 1.00 62.25 100 ASP A N 1
ATOM 779 C CA . ASP A 1 100 ? 1.360 -5.648 -20.985 1.00 62.25 100 ASP A CA 1
ATOM 780 C C . ASP A 1 100 ? 0.347 -5.396 -22.118 1.00 62.25 100 ASP A C 1
ATOM 782 O O . ASP A 1 100 ? 0.485 -4.433 -22.881 1.00 62.25 100 ASP A O 1
ATOM 786 N N . PRO A 1 101 ? -0.699 -6.233 -22.276 1.00 63.38 101 PRO A N 1
ATOM 787 C CA . PRO A 1 101 ? -1.706 -6.051 -23.320 1.00 63.38 101 PRO A CA 1
ATOM 788 C C . PRO A 1 101 ? -2.359 -4.657 -23.292 1.00 63.38 101 PRO A C 1
ATOM 790 O O . PRO A 1 101 ? -3.174 -4.342 -22.422 1.00 63.38 101 PRO A O 1
ATOM 793 N N . GLY A 1 102 ? -2.037 -3.836 -24.295 1.00 63.12 102 GLY A N 1
ATOM 794 C CA . GLY A 1 102 ? -2.540 -2.465 -24.432 1.00 63.12 102 GLY A CA 1
ATOM 795 C C . GLY A 1 102 ? -1.685 -1.389 -23.756 1.00 63.12 102 GLY A C 1
ATOM 796 O O . GLY A 1 102 ? -2.000 -0.214 -23.919 1.00 63.12 102 GLY A O 1
ATOM 797 N N . VAL A 1 103 ? -0.599 -1.761 -23.068 1.00 65.69 103 VAL A N 1
ATOM 798 C CA . VAL A 1 103 ? 0.377 -0.820 -22.506 1.00 65.69 103 VAL A CA 1
ATOM 799 C C . VAL A 1 103 ? 1.675 -0.925 -23.279 1.00 65.69 103 VAL A C 1
ATOM 801 O O . VAL A 1 103 ? 2.478 -1.844 -23.113 1.00 65.69 103 VAL A O 1
ATOM 804 N N . THR A 1 104 ? 1.867 0.054 -24.150 1.00 74.75 104 THR A N 1
ATOM 805 C CA . THR A 1 104 ? 3.112 0.250 -24.876 1.00 74.75 104 THR A CA 1
ATOM 806 C C . THR A 1 104 ? 3.839 1.432 -24.260 1.00 74.75 104 THR A C 1
ATOM 808 O O . THR A 1 104 ? 3.304 2.539 -24.244 1.00 74.75 104 THR A O 1
ATOM 811 N N . VAL A 1 105 ? 5.047 1.200 -23.759 1.00 71.69 105 VAL A N 1
ATOM 812 C CA . VAL A 1 105 ? 5.923 2.242 -23.225 1.00 71.69 105 VAL A CA 1
ATOM 813 C C . VAL A 1 105 ? 6.861 2.686 -24.332 1.00 71.69 105 VAL A C 1
ATOM 815 O O . VAL A 1 105 ? 7.552 1.850 -24.906 1.00 71.69 105 VAL A O 1
ATOM 818 N N . ASN A 1 106 ? 6.870 3.982 -24.644 1.00 70.81 106 ASN A N 1
ATOM 819 C CA . ASN A 1 106 ? 7.833 4.588 -25.558 1.00 70.81 106 ASN A CA 1
ATOM 820 C C . ASN A 1 106 ? 9.010 5.200 -24.780 1.00 70.81 106 ASN A C 1
ATOM 822 O O . ASN A 1 106 ? 8.866 6.224 -24.110 1.00 70.81 106 ASN A O 1
ATOM 826 N N . TYR A 1 107 ? 10.183 4.602 -24.934 1.00 68.75 107 TYR A N 1
ATOM 827 C CA . TYR A 1 107 ? 11.442 5.029 -24.351 1.00 68.75 107 TYR A CA 1
ATOM 828 C C . TYR A 1 107 ? 12.294 5.959 -25.230 1.00 68.75 107 TYR A C 1
ATOM 830 O O . TYR A 1 107 ? 13.375 6.362 -24.796 1.00 68.75 107 TYR A O 1
ATOM 838 N N . THR A 1 108 ? 11.844 6.359 -26.429 1.00 59.09 108 THR A N 1
ATOM 839 C CA . THR A 1 108 ? 12.602 7.270 -27.311 1.00 59.09 108 THR A CA 1
ATOM 840 C C . THR A 1 108 ? 13.025 8.544 -26.562 1.00 59.09 108 THR A C 1
ATOM 842 O O . THR A 1 108 ? 14.114 9.055 -26.808 1.00 59.09 108 THR A O 1
ATOM 845 N N . ALA A 1 109 ? 12.223 9.047 -25.608 1.00 52.12 109 ALA A N 1
ATOM 846 C CA . ALA A 1 109 ? 12.588 10.233 -24.819 1.00 52.12 109 ALA A CA 1
ATOM 847 C C . ALA A 1 109 ? 13.256 9.953 -23.457 1.00 52.12 109 ALA A C 1
ATOM 849 O O . ALA A 1 109 ? 13.934 10.846 -22.958 1.00 52.12 109 ALA A O 1
ATOM 850 N N . GLU A 1 110 ? 13.144 8.746 -22.889 1.00 53.66 110 GLU A N 1
ATOM 851 C CA . GLU A 1 110 ? 13.961 8.327 -21.727 1.00 53.66 110 GLU A CA 1
ATOM 852 C C . GLU A 1 110 ? 15.453 8.378 -22.094 1.00 53.66 110 GLU A C 1
ATOM 854 O O . GLU A 1 110 ? 16.261 8.928 -21.352 1.00 53.66 110 GLU A O 1
ATOM 859 N N . SER A 1 111 ? 15.808 7.972 -23.320 1.00 51.34 111 SER A N 1
ATOM 860 C CA . SER A 1 111 ? 17.175 8.120 -23.844 1.00 51.34 111 SER A CA 1
ATOM 861 C C . SER A 1 111 ? 17.652 9.583 -23.967 1.00 51.34 111 SER A C 1
ATOM 863 O O . SER A 1 111 ? 18.855 9.850 -23.943 1.00 51.34 111 SER A O 1
ATOM 865 N N . ALA A 1 112 ? 16.722 10.541 -24.092 1.00 50.38 112 ALA A N 1
ATOM 866 C CA . ALA A 1 112 ? 17.015 11.961 -24.296 1.00 50.38 112 ALA A CA 1
ATOM 867 C C . ALA A 1 112 ? 17.106 12.764 -22.984 1.00 50.38 112 ALA A C 1
ATOM 869 O O . ALA A 1 112 ? 17.732 13.825 -22.966 1.00 50.38 112 ALA A O 1
ATOM 870 N N . ASN A 1 113 ? 16.495 12.279 -21.900 1.00 50.59 113 ASN A N 1
ATOM 871 C CA . ASN A 1 113 ? 16.576 12.867 -20.563 1.00 50.59 113 ASN A CA 1
ATOM 872 C C . ASN A 1 113 ? 16.438 11.768 -19.492 1.00 50.59 113 ASN A C 1
ATOM 874 O O . ASN A 1 113 ? 15.399 11.702 -18.829 1.00 50.59 113 ASN A O 1
ATOM 878 N N . PRO A 1 114 ? 17.440 10.878 -19.356 1.00 52.06 114 PRO A N 1
ATOM 879 C CA . PRO A 1 114 ? 17.326 9.723 -18.478 1.00 52.06 114 PRO A CA 1
ATOM 880 C C . PRO A 1 114 ? 17.139 10.190 -17.037 1.00 52.06 114 PRO A C 1
ATOM 882 O O . PRO A 1 114 ? 17.923 10.999 -16.527 1.00 52.06 114 PRO A O 1
ATOM 885 N N . GLY A 1 115 ? 16.102 9.674 -16.374 1.00 51.59 115 GLY A N 1
ATOM 886 C CA . GLY A 1 115 ? 15.968 9.815 -14.930 1.00 51.59 115 GLY A CA 1
ATOM 887 C C . GLY A 1 115 ? 17.222 9.234 -14.282 1.00 51.59 115 GLY A C 1
ATOM 888 O O . GLY A 1 115 ? 17.513 8.053 -14.445 1.00 51.59 115 GLY A O 1
ATOM 889 N N . LEU A 1 116 ? 17.995 10.072 -13.588 1.00 45.03 116 LEU A N 1
ATOM 890 C CA . LEU A 1 116 ? 19.364 9.757 -13.151 1.00 45.03 116 LEU A CA 1
ATOM 891 C C . LEU A 1 116 ? 19.489 8.536 -12.215 1.00 45.03 116 LEU A C 1
ATOM 893 O O . LEU A 1 116 ? 20.613 8.128 -11.932 1.00 45.03 116 LEU A O 1
ATOM 897 N N . GLU A 1 117 ? 18.389 7.966 -11.718 1.00 57.50 117 GLU A N 1
ATOM 898 C CA . GLU A 1 117 ? 18.423 7.092 -10.538 1.00 57.50 117 GLU A CA 1
ATOM 899 C C . GLU A 1 117 ? 18.025 5.632 -10.763 1.00 57.50 117 GLU A C 1
ATOM 901 O O . GLU A 1 117 ? 18.549 4.769 -10.062 1.00 57.50 117 GLU A O 1
ATOM 906 N N . TRP A 1 118 ? 17.149 5.321 -11.725 1.00 65.19 118 TRP A N 1
ATOM 907 C CA . TRP A 1 118 ? 16.619 3.951 -11.900 1.00 65.19 118 TRP A CA 1
ATOM 908 C C . TRP A 1 118 ? 16.828 3.374 -13.298 1.00 65.19 118 TRP A C 1
ATOM 910 O O . TRP A 1 118 ? 16.613 2.183 -13.517 1.00 65.19 118 TRP A O 1
ATOM 920 N N . PHE A 1 119 ? 17.336 4.193 -14.213 1.00 74.88 119 PHE A N 1
ATOM 921 C CA . PHE A 1 119 ? 17.644 3.802 -15.575 1.00 74.88 119 PHE A CA 1
ATOM 922 C C . PHE A 1 119 ? 18.763 2.754 -15.642 1.00 74.88 119 PHE A C 1
ATOM 924 O O . PHE A 1 119 ? 19.883 3.007 -15.188 1.00 74.88 119 PHE A O 1
ATOM 931 N N . GLY A 1 120 ? 18.492 1.585 -16.235 1.00 75.94 120 GLY A N 1
ATOM 932 C CA . GLY A 1 120 ? 19.516 0.568 -16.514 1.00 75.94 120 GLY A CA 1
ATOM 933 C C . GLY A 1 120 ? 20.242 0.010 -15.283 1.00 75.94 120 GLY A C 1
ATOM 934 O O . GLY A 1 120 ? 21.290 -0.631 -15.415 1.00 75.94 120 GLY A O 1
ATOM 935 N N . VAL A 1 121 ? 19.705 0.237 -14.079 1.00 82.50 121 VAL A N 1
ATOM 936 C CA . VAL A 1 121 ? 20.334 -0.164 -12.809 1.00 82.50 121 VAL A CA 1
ATOM 937 C C . VAL A 1 121 ? 20.424 -1.680 -12.643 1.00 82.50 121 VAL A C 1
ATOM 939 O O . VAL A 1 121 ? 21.226 -2.169 -11.843 1.00 82.50 121 VAL A O 1
ATOM 942 N N . ALA A 1 122 ? 19.641 -2.438 -13.414 1.00 88.56 122 ALA A N 1
ATOM 943 C CA . ALA A 1 122 ? 19.642 -3.892 -13.427 1.00 88.56 122 ALA A CA 1
ATOM 944 C C . ALA A 1 122 ? 19.841 -4.436 -14.855 1.00 88.56 122 ALA A C 1
ATOM 946 O O . ALA A 1 122 ? 19.026 -5.194 -15.363 1.00 88.56 122 ALA A O 1
ATOM 947 N N . SER A 1 123 ? 20.967 -4.103 -15.493 1.00 83.38 123 SER A N 1
ATOM 948 C CA . SER A 1 123 ? 21.313 -4.489 -16.880 1.00 83.38 123 SER A CA 1
ATOM 949 C C . SER A 1 123 ? 21.326 -5.995 -17.201 1.00 83.38 123 SER A C 1
ATOM 951 O O . SER A 1 123 ? 21.429 -6.383 -18.363 1.00 83.38 123 SER A O 1
ATOM 953 N N . GLY A 1 124 ? 21.247 -6.861 -16.186 1.00 87.88 124 GLY A N 1
ATOM 954 C CA . GLY A 1 124 ? 21.077 -8.306 -16.354 1.00 87.88 124 GLY A CA 1
ATOM 955 C C . GLY A 1 124 ? 19.622 -8.783 -16.331 1.00 87.88 124 GLY A C 1
ATOM 956 O O . GLY A 1 124 ? 19.409 -9.993 -16.397 1.00 87.88 124 GLY A O 1
ATOM 957 N N . LEU A 1 125 ? 18.650 -7.881 -16.151 1.00 91.62 125 LEU A N 1
ATOM 958 C CA . LEU A 1 125 ? 17.220 -8.182 -16.188 1.00 91.62 125 LEU A CA 1
ATOM 959 C C . LEU A 1 125 ? 16.872 -8.780 -17.556 1.00 91.62 125 LEU A C 1
ATOM 961 O O . LEU A 1 125 ? 17.382 -8.334 -18.578 1.00 91.62 125 LEU A O 1
ATOM 965 N N . VAL A 1 126 ? 16.052 -9.827 -17.552 1.00 90.44 126 VAL A N 1
ATOM 966 C CA . VAL A 1 126 ? 15.561 -10.507 -18.759 1.00 90.44 126 VAL A CA 1
ATOM 967 C C . VAL A 1 126 ? 14.063 -10.305 -18.889 1.00 90.44 126 VAL A C 1
ATOM 969 O O . VAL A 1 126 ? 13.593 -9.888 -19.941 1.00 90.44 126 VAL A O 1
ATOM 972 N N . ASP A 1 127 ? 13.333 -10.615 -17.820 1.00 90.56 127 ASP A N 1
ATOM 973 C CA . ASP A 1 127 ? 11.876 -10.595 -17.804 1.00 90.56 127 ASP A CA 1
ATOM 974 C C . ASP A 1 127 ? 11.338 -10.559 -16.364 1.00 90.56 127 ASP A C 1
ATOM 976 O O . ASP A 1 127 ? 12.066 -10.831 -15.396 1.00 90.56 127 ASP A O 1
ATOM 980 N N . SER A 1 128 ? 10.046 -10.280 -16.218 1.00 92.94 128 SER A N 1
ATOM 981 C CA . SER A 1 128 ? 9.303 -10.462 -14.980 1.00 92.94 128 SER A CA 1
ATOM 982 C C . SER A 1 128 ? 7.908 -11.037 -15.223 1.00 92.94 128 SER A C 1
ATOM 984 O O . SER A 1 128 ? 7.248 -10.760 -16.217 1.00 92.94 128 SER A O 1
ATOM 986 N N . TYR A 1 129 ? 7.441 -11.860 -14.283 1.00 91.81 129 TYR A N 1
ATOM 987 C CA . TYR A 1 129 ? 6.185 -12.590 -14.414 1.00 91.81 129 TYR A CA 1
ATOM 988 C C . TYR A 1 129 ? 5.376 -12.576 -13.121 1.00 91.81 129 TYR A C 1
ATOM 990 O O . TYR A 1 129 ? 5.841 -13.042 -12.072 1.00 91.81 129 TYR A O 1
ATOM 998 N N . VAL A 1 130 ? 4.129 -12.121 -13.230 1.00 92.44 130 VAL A N 1
ATOM 999 C CA . VAL A 1 130 ? 3.100 -12.225 -12.192 1.00 92.44 130 VAL A CA 1
ATOM 1000 C C . VAL A 1 130 ? 2.126 -13.342 -12.578 1.00 92.44 130 VAL A C 1
ATOM 1002 O O . VAL A 1 130 ? 1.491 -13.259 -13.631 1.00 92.44 130 VAL A O 1
ATOM 1005 N N . PRO A 1 131 ? 1.966 -14.404 -11.765 1.00 89.56 131 PRO A N 1
ATOM 1006 C CA . PRO A 1 131 ? 1.008 -15.461 -12.066 1.00 89.56 131 PRO A CA 1
ATOM 1007 C C . PRO A 1 131 ? -0.438 -14.923 -12.118 1.00 89.56 131 PRO A C 1
ATOM 1009 O O . PRO A 1 131 ? -0.871 -14.285 -11.156 1.00 89.56 131 PRO A O 1
ATOM 1012 N N . PRO A 1 132 ? -1.245 -15.253 -13.149 1.00 83.56 132 PRO A N 1
ATOM 1013 C CA . PRO A 1 132 ? -2.619 -14.747 -13.287 1.00 83.56 132 PRO A CA 1
ATOM 1014 C C . PRO A 1 132 ? -3.549 -15.056 -12.105 1.00 83.56 132 PRO A C 1
ATOM 1016 O O . PRO A 1 132 ? -4.529 -14.358 -11.866 1.00 83.56 132 PRO A O 1
ATOM 1019 N N . ASN A 1 133 ? -3.261 -16.123 -11.358 1.00 87.12 133 ASN A N 1
ATOM 1020 C CA . ASN A 1 133 ? -4.022 -16.557 -10.188 1.00 87.12 133 ASN A CA 1
ATOM 1021 C C . ASN A 1 133 ? -3.384 -16.146 -8.849 1.00 87.12 133 ASN A C 1
ATOM 1023 O O . ASN A 1 133 ? -3.859 -16.576 -7.798 1.00 87.12 133 ASN A O 1
ATOM 1027 N N . ASN A 1 134 ? -2.307 -15.359 -8.872 1.00 91.19 134 ASN A N 1
ATOM 1028 C CA . ASN A 1 134 ? -1.641 -14.859 -7.677 1.00 91.19 134 ASN A CA 1
ATOM 1029 C C . ASN A 1 134 ? -1.035 -13.465 -7.933 1.00 91.19 134 ASN A C 1
ATOM 1031 O O . ASN A 1 134 ? 0.174 -13.359 -8.151 1.00 91.19 134 ASN A O 1
ATOM 1035 N N . PRO A 1 135 ? -1.844 -12.389 -7.854 1.00 91.50 135 PRO A N 1
ATOM 1036 C CA . PRO A 1 135 ? -1.379 -11.027 -8.125 1.00 91.50 135 PRO A CA 1
ATOM 1037 C C . PRO A 1 135 ? -0.410 -10.497 -7.060 1.00 91.50 135 PRO A C 1
ATOM 1039 O O . PRO A 1 135 ? 0.122 -9.407 -7.208 1.00 91.50 135 PRO A O 1
ATOM 1042 N N . TYR A 1 136 ? -0.163 -11.243 -5.981 1.00 95.62 136 TYR A N 1
ATOM 1043 C CA . TYR A 1 136 ? 0.748 -10.862 -4.901 1.00 95.62 136 TYR A CA 1
ATOM 1044 C C . TYR A 1 136 ? 2.094 -11.587 -4.980 1.00 95.62 136 TYR A C 1
ATOM 1046 O O . TYR A 1 136 ? 2.864 -11.560 -4.025 1.00 95.62 136 TYR A O 1
ATOM 1054 N N . GLN A 1 137 ? 2.404 -12.247 -6.094 1.00 96.44 137 GLN A N 1
ATOM 1055 C CA . GLN A 1 137 ? 3.717 -12.834 -6.325 1.00 96.44 137 GLN A CA 1
ATOM 1056 C C . GLN A 1 137 ? 4.264 -12.377 -7.669 1.00 96.44 137 GLN A C 1
ATOM 1058 O O . GLN A 1 137 ? 3.555 -12.383 -8.666 1.00 96.44 137 GLN A O 1
ATOM 1063 N N . ILE A 1 138 ? 5.552 -12.062 -7.700 1.00 96.94 138 ILE A N 1
ATOM 1064 C CA . ILE A 1 138 ? 6.287 -11.798 -8.936 1.00 96.94 138 ILE A CA 1
ATOM 1065 C C . ILE A 1 138 ? 7.590 -12.578 -8.930 1.00 96.94 138 ILE A C 1
ATOM 1067 O O . ILE A 1 138 ? 8.250 -12.713 -7.895 1.00 96.94 138 ILE A O 1
ATOM 1071 N N . LYS A 1 139 ? 7.950 -13.092 -10.103 1.00 96.94 139 LYS A N 1
ATOM 1072 C CA . LYS A 1 139 ? 9.270 -13.642 -10.397 1.00 96.94 139 LYS A CA 1
ATOM 1073 C C . LYS A 1 139 ? 9.999 -12.684 -11.323 1.00 96.94 139 LYS A C 1
ATOM 1075 O O . LYS A 1 139 ? 9.435 -12.285 -12.331 1.00 96.94 139 LYS A O 1
ATOM 1080 N N . VAL A 1 140 ? 11.234 -12.341 -10.983 1.00 97.50 140 VAL A N 1
ATOM 1081 C CA . VAL A 1 140 ? 12.114 -11.476 -11.773 1.00 97.50 140 VAL A CA 1
ATOM 1082 C C . VAL A 1 140 ? 13.314 -12.307 -12.218 1.00 97.50 140 VAL A C 1
ATOM 1084 O O . VAL A 1 140 ? 13.999 -12.909 -11.383 1.00 97.50 140 VAL A O 1
ATOM 1087 N N . TYR A 1 141 ? 13.535 -12.378 -13.526 1.00 96.31 141 TYR A N 1
ATOM 1088 C CA . TYR A 1 141 ? 14.494 -13.267 -14.173 1.00 96.31 141 TYR A CA 1
ATOM 1089 C C . TYR A 1 141 ? 15.715 -12.488 -14.654 1.00 96.31 141 TYR A C 1
ATOM 1091 O O . TYR A 1 141 ? 15.586 -11.429 -15.263 1.00 96.31 141 TYR A O 1
ATOM 1099 N N . PHE A 1 142 ? 16.907 -13.033 -14.408 1.00 96.75 142 PHE A N 1
ATOM 1100 C CA . PHE A 1 142 ? 18.180 -12.431 -14.800 1.00 96.75 142 PHE A CA 1
ATOM 1101 C C . PHE A 1 142 ? 19.039 -13.382 -15.644 1.00 96.75 142 PHE A C 1
ATOM 1103 O O . PHE A 1 142 ? 18.966 -14.605 -15.512 1.00 96.75 142 PHE A O 1
ATOM 1110 N N . ASN A 1 143 ? 19.928 -12.817 -16.466 1.00 94.75 143 ASN A N 1
ATOM 1111 C CA . ASN A 1 143 ? 20.960 -13.538 -17.228 1.00 94.75 143 ASN A CA 1
ATOM 1112 C C . ASN A 1 143 ? 22.331 -13.584 -16.518 1.00 94.75 143 ASN A C 1
ATOM 1114 O O . ASN A 1 143 ? 23.334 -14.001 -17.098 1.00 94.75 143 ASN A O 1
ATOM 1118 N N . THR A 1 144 ? 22.381 -13.145 -15.258 1.00 93.06 144 THR A N 1
ATOM 1119 C CA . THR A 1 144 ? 23.553 -13.252 -14.387 1.00 93.06 144 THR A CA 1
ATOM 1120 C C . THR A 1 144 ? 23.146 -13.852 -13.047 1.00 93.06 144 THR A C 1
ATOM 1122 O O . THR A 1 144 ? 22.003 -13.707 -12.619 1.00 93.06 144 THR A O 1
ATOM 1125 N N . SER A 1 145 ? 24.081 -14.496 -12.347 1.00 91.31 145 SER A N 1
ATOM 1126 C CA . SER A 1 145 ? 23.864 -15.008 -10.980 1.00 91.31 145 SER A CA 1
ATOM 1127 C C . SER A 1 145 ? 24.385 -14.049 -9.898 1.00 91.31 145 SER A C 1
ATOM 1129 O O . SER A 1 145 ? 24.735 -14.474 -8.800 1.00 91.31 145 SER A O 1
ATOM 1131 N N . SER A 1 146 ? 24.526 -12.758 -10.221 1.00 90.69 146 SER A N 1
ATOM 1132 C CA . SER A 1 146 ? 25.125 -11.780 -9.312 1.00 90.69 146 SER A CA 1
ATOM 1133 C C . SER A 1 146 ? 24.211 -11.484 -8.124 1.00 90.69 146 SER A C 1
ATOM 1135 O O . SER A 1 146 ? 23.006 -11.289 -8.286 1.00 90.69 146 SER A O 1
ATOM 1137 N N . VAL A 1 147 ? 24.795 -11.358 -6.928 1.00 83.75 147 VAL A N 1
ATOM 1138 C CA . VAL A 1 147 ? 24.083 -10.828 -5.751 1.00 83.75 147 VAL A CA 1
ATOM 1139 C C . VAL A 1 147 ? 23.632 -9.381 -5.970 1.00 83.75 147 VAL A C 1
ATOM 1141 O O . VAL A 1 147 ? 22.649 -8.946 -5.381 1.00 83.75 147 VAL A O 1
ATOM 1144 N N . ASN A 1 148 ? 24.283 -8.646 -6.876 1.00 87.75 148 ASN A N 1
ATOM 1145 C CA . ASN A 1 148 ? 23.878 -7.281 -7.196 1.00 87.75 148 ASN A CA 1
ATOM 1146 C C . ASN A 1 148 ? 22.483 -7.223 -7.827 1.00 87.75 148 ASN A C 1
ATOM 1148 O O . ASN A 1 148 ? 21.831 -6.200 -7.702 1.00 87.75 148 ASN A O 1
ATOM 1152 N N . ASN A 1 149 ? 21.979 -8.316 -8.414 1.00 92.50 149 ASN A N 1
ATOM 1153 C CA . ASN A 1 149 ? 20.647 -8.330 -9.021 1.00 92.50 149 ASN A CA 1
ATOM 1154 C C . ASN A 1 149 ? 19.549 -7.968 -8.011 1.00 92.50 149 ASN A C 1
ATOM 1156 O O . ASN A 1 149 ? 18.665 -7.187 -8.341 1.00 92.50 149 ASN A O 1
ATOM 1160 N N . ILE A 1 150 ? 19.619 -8.479 -6.771 1.00 92.88 150 ILE A N 1
ATOM 1161 C CA . ILE A 1 150 ? 18.657 -8.083 -5.731 1.00 92.88 150 ILE A CA 1
ATOM 1162 C C . ILE A 1 150 ? 18.909 -6.646 -5.264 1.00 92.88 150 ILE A C 1
ATOM 1164 O O . ILE A 1 150 ? 17.958 -5.892 -5.078 1.00 92.88 150 ILE A O 1
ATOM 1168 N N . LEU A 1 151 ? 20.178 -6.246 -5.131 1.00 90.25 151 LEU A N 1
ATOM 1169 C CA . LEU A 1 151 ? 20.551 -4.898 -4.694 1.00 90.25 151 LEU A CA 1
ATOM 1170 C C . LEU A 1 151 ? 20.145 -3.810 -5.702 1.00 90.25 151 LEU A C 1
ATOM 1172 O O . LEU A 1 151 ? 19.934 -2.674 -5.300 1.00 90.25 151 LEU A O 1
ATOM 1176 N N . SER A 1 152 ? 19.979 -4.157 -6.977 1.00 89.81 152 SER A N 1
ATOM 1177 C CA . SER A 1 152 ? 19.514 -3.237 -8.018 1.00 89.81 152 SER A CA 1
ATOM 1178 C C . SER A 1 152 ? 17.999 -3.024 -8.034 1.00 89.81 152 SER A C 1
ATOM 1180 O O . SER A 1 152 ? 17.545 -2.055 -8.632 1.00 89.81 152 SER A O 1
ATOM 1182 N N . ILE A 1 153 ? 17.206 -3.916 -7.424 1.00 93.12 153 ILE A N 1
ATOM 1183 C CA . ILE A 1 153 ? 15.739 -3.889 -7.576 1.00 93.12 153 ILE A CA 1
ATOM 1184 C C . ILE A 1 153 ? 14.968 -3.766 -6.253 1.00 93.12 153 ILE A C 1
ATOM 1186 O O . ILE A 1 153 ? 13.784 -3.430 -6.261 1.00 93.12 153 ILE A O 1
ATOM 1190 N N . TYR A 1 154 ? 15.607 -4.017 -5.106 1.00 91.94 154 TYR A N 1
ATOM 1191 C CA . TYR A 1 154 ? 14.920 -4.079 -3.808 1.00 91.94 154 TYR A CA 1
ATOM 1192 C C . TYR A 1 154 ? 14.314 -2.743 -3.347 1.00 91.94 154 TYR A C 1
ATOM 1194 O O . TYR A 1 154 ? 13.312 -2.758 -2.632 1.00 91.94 154 TYR A O 1
ATOM 1202 N N . SER A 1 155 ? 14.933 -1.619 -3.725 1.00 88.31 155 SER A N 1
ATOM 1203 C CA . SER A 1 155 ? 14.594 -0.260 -3.278 1.00 88.31 155 SER A CA 1
ATOM 1204 C C . SER A 1 155 ? 13.941 0.592 -4.362 1.00 88.31 155 SER A C 1
ATOM 1206 O O . SER A 1 155 ? 13.873 1.810 -4.216 1.00 88.31 155 SER A O 1
ATOM 1208 N N . LEU A 1 156 ? 13.501 -0.016 -5.465 1.00 89.94 156 LEU A N 1
ATOM 1209 C CA . LEU A 1 156 ? 12.758 0.717 -6.485 1.00 89.94 156 LEU A CA 1
ATOM 1210 C C . LEU A 1 156 ? 11.425 1.194 -5.886 1.00 89.94 156 LEU A C 1
ATOM 1212 O O . LEU A 1 156 ? 10.751 0.385 -5.232 1.00 89.94 156 LEU A O 1
ATOM 1216 N N . PRO A 1 157 ? 11.036 2.466 -6.084 1.00 90.75 157 PRO A N 1
ATOM 1217 C CA . PRO A 1 157 ? 9.708 2.921 -5.701 1.00 90.75 157 PRO A CA 1
ATOM 1218 C C . PRO A 1 157 ? 8.679 2.161 -6.533 1.00 90.75 157 PRO A C 1
ATOM 1220 O O . PRO A 1 157 ? 8.804 2.091 -7.749 1.00 90.75 157 PRO A O 1
ATOM 1223 N N . ILE A 1 158 ? 7.672 1.583 -5.891 1.00 93.69 158 ILE A N 1
ATOM 1224 C CA . ILE A 1 158 ? 6.547 0.975 -6.601 1.00 93.69 158 ILE A CA 1
ATOM 1225 C C . ILE A 1 158 ? 5.682 2.119 -7.136 1.00 93.69 158 ILE A C 1
ATOM 1227 O O . ILE A 1 158 ? 5.434 3.077 -6.405 1.00 93.69 158 ILE A O 1
ATOM 1231 N N . LEU A 1 159 ? 5.236 2.025 -8.390 1.00 91.19 159 LEU A N 1
ATOM 1232 C CA . LEU A 1 159 ? 4.376 3.001 -9.064 1.00 91.19 159 LEU A CA 1
ATOM 1233 C C . LEU A 1 159 ? 2.958 2.441 -9.289 1.00 91.19 159 LEU A C 1
ATOM 1235 O O . LEU A 1 159 ? 2.832 1.247 -9.567 1.00 91.19 159 LEU A O 1
ATOM 1239 N N . PRO A 1 160 ? 1.901 3.273 -9.201 1.00 91.25 160 PRO A N 1
ATOM 1240 C CA . PRO A 1 160 ? 0.518 2.826 -9.347 1.00 91.25 160 PRO A CA 1
ATOM 1241 C C . PRO A 1 160 ? 0.182 2.605 -10.814 1.00 91.25 160 PRO A C 1
ATOM 1243 O O . PRO A 1 160 ? -0.100 3.548 -11.559 1.00 91.25 160 PRO A O 1
ATOM 1246 N N . GLU A 1 161 ? 0.185 1.344 -11.227 1.00 88.88 161 GLU A N 1
ATOM 1247 C CA . GLU A 1 161 ? -0.065 0.951 -12.610 1.00 88.88 161 GLU A CA 1
ATOM 1248 C C . GLU A 1 161 ? -1.434 1.438 -13.102 1.00 88.88 161 GLU A C 1
ATOM 1250 O O . GLU A 1 161 ? -1.575 1.900 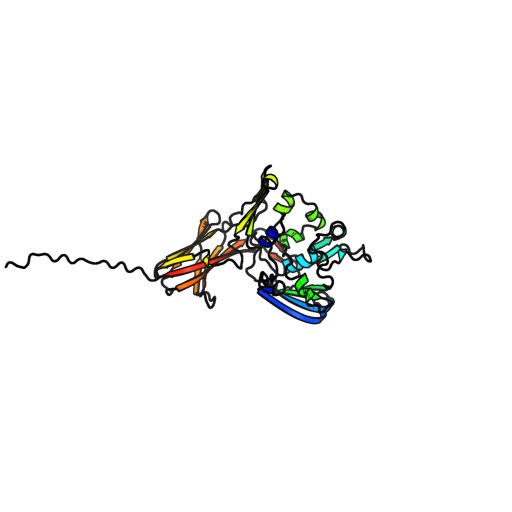-14.236 1.00 88.88 161 GLU A O 1
ATOM 1255 N N . HIS A 1 162 ? -2.446 1.396 -12.234 1.00 88.44 162 HIS A N 1
ATOM 1256 C CA . HIS A 1 162 ? -3.809 1.794 -12.579 1.00 88.44 162 HIS A CA 1
ATOM 1257 C C . HIS A 1 162 ? -3.955 3.282 -12.920 1.00 88.44 162 HIS A C 1
ATOM 1259 O O . HIS A 1 162 ? -4.980 3.673 -13.482 1.00 88.44 162 HIS A O 1
ATOM 1265 N N . LEU A 1 163 ? -2.950 4.103 -12.603 1.00 87.06 163 LEU A N 1
ATOM 1266 C CA . LEU A 1 163 ? -2.853 5.495 -13.038 1.00 87.06 163 LEU A CA 1
ATOM 1267 C C . LEU A 1 163 ? -1.820 5.646 -14.158 1.00 87.06 163 LEU A C 1
ATOM 1269 O O . LEU A 1 163 ? -2.145 6.083 -15.268 1.00 87.06 163 LEU A O 1
ATOM 1273 N N . PHE A 1 164 ? -0.581 5.235 -13.883 1.00 84.88 164 PHE A N 1
ATOM 1274 C CA . PHE A 1 164 ? 0.565 5.477 -14.755 1.00 84.88 164 PHE A CA 1
ATOM 1275 C C . PHE A 1 164 ? 0.540 4.632 -16.029 1.00 84.88 164 PHE A C 1
ATOM 1277 O O . PHE A 1 164 ? 1.124 5.043 -17.024 1.00 84.88 164 PHE A O 1
ATOM 1284 N N . GLY A 1 165 ? -0.193 3.516 -16.072 1.00 83.00 165 GLY A N 1
ATOM 1285 C CA . GLY A 1 165 ? -0.345 2.699 -17.282 1.00 83.00 165 GLY A CA 1
ATOM 1286 C C . GLY A 1 165 ? -0.962 3.450 -18.468 1.00 83.00 165 GLY A C 1
ATOM 1287 O O . GLY A 1 165 ? -0.806 3.037 -19.616 1.00 83.00 165 GLY A O 1
ATOM 1288 N N . SER A 1 166 ? -1.625 4.582 -18.209 1.00 80.88 166 SER A N 1
ATOM 1289 C CA . SER A 1 166 ? -2.179 5.472 -19.238 1.00 80.88 166 SER A CA 1
ATOM 1290 C C . SER A 1 166 ? -1.295 6.681 -19.581 1.00 80.88 166 SER A C 1
ATOM 1292 O O . SER A 1 166 ? -1.591 7.410 -20.529 1.00 80.88 166 SER A O 1
ATOM 1294 N N . ILE A 1 167 ? -0.207 6.894 -18.838 1.00 81.50 167 ILE A N 1
ATOM 1295 C CA . ILE A 1 167 ? 0.685 8.048 -18.957 1.00 81.50 167 ILE A CA 1
ATOM 1296 C C . ILE A 1 167 ? 1.998 7.565 -19.568 1.00 81.50 167 ILE A C 1
ATOM 1298 O O . ILE A 1 167 ? 2.602 6.623 -19.084 1.00 81.50 167 ILE A O 1
ATOM 1302 N N . GLN A 1 168 ? 2.470 8.192 -20.643 1.00 79.00 168 GLN A N 1
ATOM 1303 C CA . GLN A 1 168 ? 3.790 7.852 -21.187 1.00 79.00 168 GLN A CA 1
ATOM 1304 C C . GLN A 1 168 ? 4.898 8.499 -20.338 1.00 79.00 168 GLN A C 1
ATOM 1306 O O . GLN A 1 168 ? 4.729 9.667 -19.965 1.00 79.00 168 GLN A O 1
ATOM 1311 N N . PRO A 1 169 ? 6.060 7.844 -20.129 1.00 75.56 169 PRO A N 1
ATOM 1312 C CA . PRO A 1 169 ? 7.186 8.436 -19.393 1.00 75.56 169 PRO A CA 1
ATOM 1313 C C . PRO A 1 169 ? 7.580 9.821 -19.916 1.00 75.56 169 PRO A C 1
ATOM 1315 O O . PRO A 1 169 ? 7.823 10.755 -19.157 1.00 75.56 169 PRO A O 1
ATOM 1318 N N . THR A 1 170 ? 7.532 9.994 -21.237 1.00 73.56 170 THR A N 1
ATOM 1319 C CA . THR A 1 170 ? 7.831 11.258 -21.924 1.00 73.56 170 THR A CA 1
ATOM 1320 C C . THR A 1 170 ? 6.840 12.371 -21.575 1.00 73.56 170 THR A C 1
ATOM 1322 O O . THR A 1 170 ? 7.218 13.534 -21.441 1.00 73.56 170 THR A O 1
ATOM 1325 N N . THR A 1 171 ? 5.566 12.012 -21.394 1.00 80.50 171 THR A N 1
ATOM 1326 C CA . THR A 1 171 ? 4.514 12.941 -20.978 1.00 80.50 171 THR A CA 1
ATOM 1327 C C . THR A 1 171 ? 4.736 13.325 -19.525 1.00 80.50 171 THR A C 1
ATOM 1329 O O . THR A 1 171 ? 4.810 14.518 -19.236 1.00 80.50 171 THR A O 1
ATOM 1332 N N . TRP A 1 172 ? 4.940 12.332 -18.652 1.00 79.31 172 TRP A N 1
ATOM 1333 C CA . TRP A 1 172 ? 5.233 12.526 -17.232 1.00 79.31 172 TRP A CA 1
ATOM 1334 C C . TRP A 1 172 ? 6.422 13.470 -17.007 1.00 79.31 172 TRP A C 1
ATOM 1336 O O . TRP A 1 172 ? 6.297 14.466 -16.299 1.00 79.31 172 TRP A O 1
ATOM 1346 N N . ALA A 1 173 ? 7.542 13.244 -17.701 1.00 75.25 173 ALA A N 1
ATOM 1347 C CA . ALA A 1 173 ? 8.755 14.059 -17.589 1.00 75.25 173 ALA A CA 1
ATOM 1348 C C . ALA A 1 173 ? 8.570 15.533 -18.005 1.00 75.25 173 ALA A C 1
ATOM 1350 O O . ALA A 1 173 ? 9.373 16.390 -17.637 1.00 75.25 173 ALA A O 1
ATOM 1351 N N . SER A 1 174 ? 7.525 15.837 -18.780 1.00 78.81 174 SER A N 1
ATOM 1352 C CA . SER A 1 174 ? 7.211 17.189 -19.260 1.00 78.81 174 SER A CA 1
ATOM 1353 C C . SER A 1 174 ? 6.093 17.886 -18.477 1.00 78.81 174 SER A C 1
ATOM 1355 O O . SER A 1 174 ? 5.769 19.041 -18.769 1.00 78.81 174 SER A O 1
ATOM 1357 N N . MET A 1 175 ? 5.487 17.207 -17.497 1.00 84.31 175 MET A N 1
ATOM 1358 C CA . MET A 1 175 ? 4.368 17.745 -16.732 1.00 84.31 175 MET A CA 1
ATOM 1359 C C . MET A 1 175 ? 4.778 18.960 -15.898 1.00 84.31 175 MET A C 1
ATOM 1361 O O . MET A 1 175 ? 5.831 19.004 -15.261 1.00 84.31 175 MET A O 1
ATOM 1365 N N . SER A 1 176 ? 3.897 19.960 -15.857 1.00 85.25 176 SER A N 1
ATOM 1366 C CA . SER A 1 176 ? 4.026 21.053 -14.896 1.00 85.25 176 SER A CA 1
ATOM 1367 C C . SER A 1 176 ? 3.796 20.558 -13.468 1.00 85.25 176 SER A C 1
ATOM 1369 O O . SER A 1 176 ? 3.258 19.473 -13.240 1.00 85.25 176 SER A O 1
ATOM 1371 N N . GLN A 1 177 ? 4.144 21.393 -12.488 1.00 83.06 177 GLN A N 1
ATOM 1372 C CA . GLN A 1 177 ? 4.044 21.010 -11.083 1.00 83.06 177 GLN A CA 1
ATOM 1373 C C . GLN A 1 177 ? 2.638 20.607 -10.635 1.00 83.06 177 GLN A C 1
ATOM 1375 O O . GLN A 1 177 ? 2.475 19.638 -9.905 1.00 83.06 177 GLN A O 1
ATOM 1380 N N . SER A 1 178 ? 1.620 21.324 -11.106 1.00 81.94 178 SER A N 1
ATOM 1381 C CA . SER A 1 178 ? 0.226 21.001 -10.809 1.00 81.94 178 SER A CA 1
ATOM 1382 C C . SER A 1 178 ? -0.254 19.728 -11.497 1.00 81.94 178 SER A C 1
ATOM 1384 O O . SER A 1 178 ? -1.158 19.083 -10.986 1.00 81.94 178 SER A O 1
ATOM 1386 N N . GLN A 1 179 ? 0.302 19.402 -12.669 1.00 84.69 179 GLN A N 1
ATOM 1387 C CA . GLN A 1 179 ? -0.086 18.211 -13.422 1.00 84.69 179 GLN A CA 1
ATOM 1388 C C . GLN A 1 179 ? 0.491 16.966 -12.765 1.00 84.69 179 GLN A C 1
ATOM 1390 O O . GLN A 1 179 ? -0.282 16.091 -12.394 1.00 84.69 179 GLN A O 1
ATOM 1395 N N . TYR A 1 180 ? 1.809 16.936 -12.520 1.00 81.56 180 TYR A N 1
ATOM 1396 C CA . TYR A 1 180 ? 2.401 15.758 -11.890 1.00 81.56 180 TYR A CA 1
ATOM 1397 C C . TYR A 1 180 ? 1.799 15.539 -10.499 1.00 81.56 180 TYR A C 1
ATOM 1399 O O . TYR A 1 180 ? 1.411 14.425 -10.203 1.00 81.56 180 TYR A O 1
ATOM 1407 N N . LEU A 1 181 ? 1.605 16.585 -9.680 1.00 85.19 181 LEU A N 1
ATOM 1408 C CA . LEU A 1 181 ? 1.006 16.439 -8.344 1.00 85.19 181 LEU A CA 1
ATOM 1409 C C . LEU A 1 181 ? -0.426 15.901 -8.365 1.00 85.19 181 LEU A C 1
ATOM 1411 O O . LEU A 1 181 ? -0.849 15.285 -7.395 1.00 85.19 181 LEU A O 1
ATOM 1415 N N . ALA A 1 182 ? -1.198 16.193 -9.412 1.00 83.38 182 ALA A N 1
ATOM 1416 C CA . ALA A 1 182 ? -2.565 15.698 -9.536 1.00 83.38 182 ALA A CA 1
ATOM 1417 C C . ALA A 1 182 ? -2.595 14.209 -9.904 1.00 83.38 182 ALA A C 1
ATOM 1419 O O . ALA A 1 182 ? -3.488 13.490 -9.456 1.00 83.38 182 ALA A O 1
ATOM 1420 N N . ASP A 1 183 ? -1.621 13.779 -10.699 1.00 81.88 183 ASP A N 1
ATOM 1421 C CA . ASP A 1 183 ? -1.479 12.414 -11.203 1.00 81.88 183 ASP A CA 1
ATOM 1422 C C . ASP A 1 183 ? -0.621 11.532 -10.268 1.00 81.88 183 ASP A C 1
ATOM 1424 O O . ASP A 1 183 ? -0.633 10.306 -10.376 1.00 81.88 183 ASP A O 1
ATOM 1428 N N . GLU A 1 184 ? 0.101 12.138 -9.320 1.00 83.19 184 GLU A N 1
ATOM 1429 C CA . GLU A 1 184 ? 0.919 11.435 -8.341 1.00 83.19 184 GLU A CA 1
ATOM 1430 C C . GLU A 1 184 ? 0.047 10.769 -7.271 1.00 83.19 184 GLU A C 1
ATOM 1432 O O . GLU A 1 184 ? -0.846 11.379 -6.675 1.00 83.19 184 GLU A O 1
ATOM 1437 N N . LEU A 1 185 ? 0.320 9.491 -7.025 1.00 89.19 185 LEU A N 1
ATOM 1438 C CA . LEU A 1 185 ? -0.339 8.688 -6.010 1.00 89.19 185 LEU A CA 1
ATOM 1439 C C . LEU A 1 185 ? 0.710 7.830 -5.315 1.00 89.19 185 LEU A C 1
ATOM 1441 O O . LEU A 1 185 ? 1.584 7.234 -5.940 1.00 89.19 185 LEU A O 1
ATOM 1445 N N . TRP A 1 186 ? 0.590 7.767 -4.000 1.00 90.88 186 TRP A N 1
ATOM 1446 C CA . TRP A 1 186 ? 1.611 7.232 -3.117 1.00 90.88 186 TRP A CA 1
ATOM 1447 C C . TRP A 1 186 ? 1.089 6.026 -2.336 1.00 90.88 186 TRP A C 1
ATOM 1449 O O . TRP A 1 186 ? -0.120 5.834 -2.188 1.00 90.88 186 TRP A O 1
ATOM 1459 N N . SER A 1 187 ? 2.004 5.217 -1.815 1.00 91.81 187 SER A N 1
ATOM 1460 C CA . SER A 1 187 ? 1.714 3.966 -1.091 1.00 91.81 187 SER A CA 1
ATOM 1461 C C . SER A 1 187 ? 2.365 3.902 0.296 1.00 91.81 187 SER A C 1
ATOM 1463 O O . SER A 1 187 ? 2.161 2.945 1.046 1.00 91.81 187 SER A O 1
ATOM 1465 N N . GLY A 1 188 ? 3.204 4.886 0.613 1.00 93.00 188 GLY A N 1
ATOM 1466 C CA . GLY A 1 188 ? 4.044 4.930 1.798 1.00 93.00 188 GLY A CA 1
ATOM 1467 C C . GLY A 1 188 ? 3.295 5.326 3.065 1.00 93.00 188 GLY A C 1
ATOM 1468 O O . GLY A 1 188 ? 2.082 5.555 3.085 1.00 93.00 188 GLY A O 1
ATOM 1469 N N . ALA A 1 189 ? 4.059 5.429 4.153 1.00 92.31 189 ALA A N 1
ATOM 1470 C CA . ALA A 1 189 ? 3.540 5.731 5.485 1.00 92.31 189 ALA A CA 1
ATOM 1471 C C . ALA A 1 189 ? 3.008 7.164 5.630 1.00 92.31 189 ALA A C 1
ATOM 1473 O O . ALA A 1 189 ? 2.364 7.477 6.635 1.00 92.31 189 ALA A O 1
ATOM 1474 N N . TYR A 1 190 ? 3.287 8.034 4.658 1.00 93.38 190 TYR A N 1
ATOM 1475 C CA . TYR A 1 190 ? 2.913 9.435 4.694 1.00 93.38 190 TYR A CA 1
ATOM 1476 C C . TYR A 1 190 ? 2.182 9.868 3.422 1.00 93.38 190 TYR A C 1
ATOM 1478 O O . TYR A 1 190 ? 2.490 9.419 2.323 1.00 93.38 190 TYR A O 1
ATOM 1486 N N . VAL A 1 191 ? 1.222 10.771 3.590 1.00 91.50 191 VAL A N 1
ATOM 1487 C CA . VAL A 1 191 ? 0.440 11.420 2.531 1.00 91.50 191 VAL A CA 1
ATOM 1488 C C . VAL A 1 191 ? 0.959 12.836 2.331 1.00 91.50 191 VAL A C 1
ATOM 1490 O O . VAL A 1 191 ? 1.247 13.539 3.305 1.00 91.50 191 VAL A O 1
ATOM 1493 N N . PHE A 1 192 ? 1.025 13.281 1.079 1.00 90.94 192 PHE A N 1
ATOM 1494 C CA . PHE A 1 192 ? 1.306 14.670 0.734 1.00 90.94 192 PHE A CA 1
ATOM 1495 C C . PHE A 1 192 ? 0.202 15.621 1.225 1.00 90.94 192 PHE A C 1
ATOM 1497 O O . PHE A 1 192 ? -0.970 15.439 0.906 1.00 90.94 192 PHE A O 1
ATOM 1504 N N . ASN A 1 193 ? 0.574 16.682 1.948 1.00 90.69 193 ASN A N 1
ATOM 1505 C CA . ASN A 1 193 ? -0.366 17.735 2.353 1.00 90.69 193 ASN A CA 1
ATOM 1506 C C . ASN A 1 193 ? -0.087 19.062 1.657 1.00 90.69 193 ASN A C 1
ATOM 1508 O O . ASN A 1 193 ? -1.019 19.734 1.231 1.00 90.69 193 ASN A O 1
ATOM 1512 N N . ALA A 1 194 ? 1.172 19.497 1.609 1.00 91.50 194 ALA A N 1
ATOM 1513 C CA . ALA A 1 194 ? 1.502 20.795 1.040 1.00 91.50 194 ALA A CA 1
ATOM 1514 C C . ALA A 1 194 ? 2.950 20.872 0.574 1.00 91.50 194 ALA A C 1
ATOM 1516 O O . ALA A 1 194 ? 3.839 20.240 1.143 1.00 91.50 194 ALA A O 1
ATOM 1517 N N . TRP A 1 195 ? 3.195 21.730 -0.407 1.00 90.75 195 TRP A N 1
ATOM 1518 C CA . TRP A 1 195 ? 4.535 22.109 -0.826 1.00 90.75 195 TRP A CA 1
ATOM 1519 C C . TRP A 1 195 ? 4.573 23.576 -1.227 1.00 90.75 195 TRP A C 1
ATOM 1521 O O . TRP A 1 195 ? 3.796 24.030 -2.066 1.00 90.75 195 TRP A O 1
ATOM 1531 N N . SER A 1 196 ? 5.501 24.320 -0.631 1.00 90.19 196 SER A N 1
ATOM 1532 C CA . SER A 1 196 ? 5.750 25.717 -0.956 1.00 90.19 196 SER A CA 1
ATOM 1533 C C . SER A 1 196 ? 7.210 25.910 -1.350 1.00 90.19 196 SER A C 1
ATOM 1535 O O . SER A 1 196 ? 8.084 25.923 -0.477 1.00 90.19 196 SER A O 1
ATOM 1537 N N . PRO A 1 197 ? 7.493 26.132 -2.645 1.00 82.69 197 PRO A N 1
ATOM 1538 C CA . PRO A 1 197 ? 8.822 26.537 -3.086 1.00 82.69 197 PRO A CA 1
ATOM 1539 C C . PRO A 1 197 ? 9.241 27.886 -2.486 1.00 82.69 197 PRO A C 1
ATOM 1541 O O . PRO A 1 197 ? 10.380 28.048 -2.063 1.00 82.69 197 PRO A O 1
ATOM 1544 N N . SER A 1 198 ? 8.313 28.847 -2.394 1.00 86.69 198 SER A N 1
ATOM 1545 C CA . SER A 1 198 ? 8.593 30.195 -1.881 1.00 86.69 198 SER A CA 1
ATOM 1546 C C . SER A 1 198 ? 8.903 30.222 -0.386 1.00 86.69 198 SER A C 1
ATOM 1548 O O . SER A 1 198 ? 9.680 31.058 0.064 1.00 86.69 198 SER A O 1
ATOM 1550 N N . SER A 1 199 ? 8.285 29.330 0.389 1.00 88.38 199 SER A N 1
ATOM 1551 C CA . SER A 1 199 ? 8.494 29.221 1.836 1.00 88.38 199 SER A CA 1
ATOM 1552 C C . SER A 1 199 ? 9.430 28.072 2.217 1.00 88.38 199 SER A C 1
ATOM 1554 O O . SER A 1 199 ? 9.628 27.833 3.404 1.00 88.38 199 SER A O 1
ATOM 1556 N N . ASN A 1 200 ? 10.004 27.385 1.225 1.00 88.69 200 ASN A N 1
ATOM 1557 C CA . ASN A 1 200 ? 10.953 26.285 1.368 1.00 88.69 200 ASN A CA 1
ATOM 1558 C C . ASN A 1 200 ? 10.514 25.204 2.374 1.00 88.69 200 ASN A C 1
ATOM 1560 O O . ASN A 1 200 ? 11.259 24.850 3.287 1.00 88.69 200 ASN A O 1
ATOM 1564 N N . TYR A 1 201 ? 9.290 24.692 2.222 1.00 88.12 201 TYR A N 1
ATOM 1565 C CA . TYR A 1 201 ? 8.824 23.552 3.011 1.00 88.12 201 TYR A CA 1
ATOM 1566 C C . TYR A 1 201 ? 7.975 22.592 2.182 1.00 88.12 201 TYR A C 1
ATOM 1568 O O . TYR A 1 201 ? 7.295 22.986 1.230 1.00 88.12 201 TYR A O 1
ATOM 1576 N N . ALA A 1 202 ? 7.983 21.335 2.606 1.00 88.94 202 ALA A N 1
ATOM 1577 C CA . ALA A 1 202 ? 6.994 20.338 2.244 1.00 88.94 202 ALA A CA 1
ATOM 1578 C C . ALA A 1 202 ? 6.384 19.776 3.529 1.00 88.94 202 ALA A C 1
ATOM 1580 O O . ALA A 1 202 ? 7.054 19.672 4.558 1.00 88.94 202 ALA A O 1
ATOM 1581 N N . GLN A 1 203 ? 5.104 19.447 3.475 1.00 91.12 203 GLN A N 1
ATOM 1582 C CA . GLN A 1 203 ? 4.355 18.912 4.592 1.00 91.12 203 GLN A CA 1
ATOM 1583 C C . GLN A 1 203 ? 3.716 17.597 4.182 1.00 91.12 203 GLN A C 1
ATOM 1585 O O . GLN A 1 203 ? 3.038 17.511 3.158 1.00 91.12 203 GLN A O 1
ATOM 1590 N N . VAL A 1 204 ? 3.877 16.605 5.049 1.00 92.44 204 VAL A N 1
ATOM 1591 C CA . VAL A 1 204 ? 3.237 15.300 4.934 1.00 92.44 204 VAL A CA 1
ATOM 1592 C C . VAL A 1 204 ? 2.523 14.951 6.241 1.00 92.44 204 VAL A C 1
ATOM 1594 O O . VAL A 1 204 ? 2.835 15.513 7.293 1.00 92.44 204 VAL A O 1
ATOM 1597 N N . SER A 1 205 ? 1.525 14.071 6.192 1.00 91.31 205 SER A N 1
ATOM 1598 C CA . SER A 1 205 ? 0.827 13.539 7.374 1.00 91.31 205 SER A CA 1
ATOM 1599 C C . SER A 1 205 ? 0.859 12.017 7.369 1.00 91.31 205 SER A C 1
ATOM 1601 O O . SER A 1 205 ? 1.023 11.407 6.321 1.00 91.31 205 SER A O 1
ATOM 1603 N N . ALA A 1 206 ? 0.733 11.393 8.540 1.00 92.38 206 ALA A N 1
ATOM 1604 C CA . ALA A 1 206 ? 0.712 9.938 8.633 1.00 92.38 206 ALA A CA 1
ATOM 1605 C C . ALA A 1 206 ? -0.509 9.353 7.904 1.00 92.38 206 ALA A C 1
ATOM 1607 O O . ALA A 1 206 ? -1.651 9.719 8.195 1.00 92.38 206 ALA A O 1
ATOM 1608 N N . PHE A 1 207 ? -0.266 8.388 7.023 1.00 93.56 207 PHE A N 1
ATOM 1609 C CA . PHE A 1 207 ? -1.295 7.565 6.410 1.00 93.56 207 PHE A CA 1
ATOM 1610 C C . PHE A 1 207 ? -1.664 6.436 7.374 1.00 93.56 207 PHE A C 1
ATOM 1612 O O . PHE A 1 207 ? -1.034 5.384 7.407 1.00 93.56 207 PHE A O 1
ATOM 1619 N N . GLN A 1 208 ? -2.679 6.669 8.207 1.00 92.69 208 GLN A N 1
ATOM 1620 C CA . GLN A 1 208 ? -3.153 5.689 9.197 1.00 92.69 208 GLN A CA 1
ATOM 1621 C C . GLN A 1 208 ? -3.464 4.295 8.606 1.00 92.69 208 GLN A C 1
ATOM 1623 O O . GLN A 1 208 ? -3.223 3.312 9.304 1.00 92.69 208 GLN A O 1
ATOM 1628 N N . PRO A 1 209 ? -3.952 4.167 7.350 1.00 94.69 209 PRO A N 1
ATOM 1629 C CA . PRO A 1 209 ? -4.158 2.866 6.716 1.00 94.69 209 PRO A CA 1
ATOM 1630 C C . PRO A 1 209 ? -2.897 2.119 6.266 1.00 94.69 209 PRO A C 1
ATOM 1632 O O . PRO A 1 209 ? -3.010 1.043 5.680 1.00 94.69 209 PRO A O 1
ATOM 1635 N N . TYR A 1 210 ? -1.703 2.683 6.469 1.00 93.94 210 TYR A N 1
ATOM 1636 C CA . TYR A 1 210 ? -0.456 2.049 6.060 1.00 93.94 210 TYR A CA 1
ATOM 1637 C C . TYR A 1 210 ? -0.309 0.658 6.700 1.00 93.94 210 TYR A C 1
ATOM 1639 O O . TYR A 1 210 ? -0.500 0.473 7.900 1.00 93.94 210 TYR A O 1
ATOM 1647 N N . TYR A 1 211 ? 0.054 -0.351 5.913 1.00 90.62 211 TYR A N 1
ATOM 1648 C CA . TYR A 1 211 ? 0.003 -1.759 6.331 1.00 90.62 211 TYR A CA 1
ATOM 1649 C C . TYR A 1 211 ? 1.032 -2.137 7.420 1.00 90.62 211 TYR A C 1
ATOM 1651 O O . TYR A 1 211 ? 0.887 -3.185 8.048 1.00 90.62 211 TYR A O 1
ATOM 1659 N N . LEU A 1 212 ? 2.040 -1.290 7.682 1.00 90.06 212 LEU A N 1
ATOM 1660 C CA . LEU A 1 212 ? 2.975 -1.411 8.819 1.00 90.06 212 LEU A CA 1
ATOM 1661 C C . LEU A 1 212 ? 2.711 -0.376 9.923 1.00 90.06 212 LEU A C 1
ATOM 1663 O O . LEU A 1 212 ? 3.585 -0.102 10.749 1.00 90.06 212 LEU A O 1
ATOM 1667 N N . PHE A 1 213 ? 1.532 0.244 9.935 1.00 91.00 213 PHE A N 1
ATOM 1668 C CA . PHE A 1 213 ? 1.191 1.251 10.926 1.00 91.00 213 PHE A CA 1
ATOM 1669 C C . PHE A 1 213 ? 1.211 0.663 12.345 1.00 91.00 213 PHE A C 1
ATOM 1671 O O . PHE A 1 213 ? 0.658 -0.407 12.604 1.00 91.00 213 PHE A O 1
ATOM 1678 N N . ASN A 1 214 ? 1.860 1.359 13.284 1.00 89.00 214 ASN A N 1
ATOM 1679 C CA . ASN A 1 214 ? 2.006 0.870 14.653 1.00 89.00 214 ASN A CA 1
ATOM 1680 C C . ASN A 1 214 ? 0.644 0.899 15.380 1.00 89.00 214 ASN A C 1
ATOM 1682 O O . ASN A 1 214 ? 0.159 1.996 15.687 1.00 89.00 214 ASN A O 1
ATOM 1686 N N . PRO A 1 215 ? 0.058 -0.259 15.751 1.00 86.38 215 PRO A N 1
ATOM 1687 C CA . PRO A 1 215 ? -1.268 -0.318 16.375 1.00 86.38 215 PRO A CA 1
ATOM 1688 C C . PRO A 1 215 ? -1.337 0.420 17.719 1.00 86.38 215 PRO A C 1
ATOM 1690 O O . PRO A 1 215 ? -2.385 0.941 18.095 1.00 86.38 215 PRO A O 1
ATOM 1693 N N . THR A 1 216 ? -0.211 0.539 18.430 1.00 89.62 216 THR A N 1
ATOM 1694 C CA . THR A 1 216 ? -0.146 1.211 19.740 1.00 89.62 216 THR A CA 1
ATOM 1695 C C . THR A 1 216 ? -0.238 2.736 19.659 1.00 89.62 216 THR A C 1
ATOM 1697 O O . THR A 1 216 ? -0.345 3.398 20.687 1.00 89.62 216 THR A O 1
ATOM 1700 N N . SER A 1 217 ? -0.238 3.311 18.455 1.00 87.12 217 SER A N 1
ATOM 1701 C CA . SER A 1 217 ? -0.542 4.733 18.262 1.00 87.12 217 SER A CA 1
ATOM 1702 C C . SER A 1 217 ? -2.049 5.040 18.329 1.00 87.12 217 SER A C 1
ATOM 1704 O O . SER A 1 217 ? -2.422 6.198 18.491 1.00 87.12 217 SER A O 1
ATOM 1706 N N . SER A 1 218 ? -2.907 4.009 18.278 1.00 92.25 218 SER A N 1
ATOM 1707 C CA . SER A 1 218 ? -4.368 4.099 18.398 1.00 92.25 218 SER A CA 1
ATOM 1708 C C . SER A 1 218 ? -4.889 3.129 19.466 1.00 92.25 218 SER A C 1
ATOM 1710 O O . SER A 1 218 ? -5.380 2.041 19.159 1.00 92.25 218 SER A O 1
ATOM 1712 N N . VAL A 1 219 ? -4.778 3.516 20.743 1.00 95.31 219 VAL A N 1
ATOM 1713 C CA . VAL A 1 219 ? -5.217 2.695 21.888 1.00 95.31 219 VAL A CA 1
ATOM 1714 C C . VAL A 1 219 ? -6.597 3.122 22.382 1.00 95.31 219 VAL A C 1
ATOM 1716 O O . VAL A 1 219 ? -6.812 4.282 22.726 1.00 95.31 219 VAL A O 1
ATOM 1719 N N . VAL A 1 220 ? -7.506 2.159 22.517 1.00 96.75 220 VAL A N 1
ATOM 1720 C CA . VAL A 1 220 ? -8.786 2.316 23.219 1.00 96.75 220 VAL A CA 1
ATOM 1721 C C . VAL A 1 220 ? -8.794 1.443 24.468 1.00 96.75 220 VAL A C 1
ATOM 1723 O O . VAL A 1 220 ? -8.299 0.320 24.454 1.00 96.75 220 VAL A O 1
ATOM 1726 N N . THR A 1 221 ? -9.328 1.956 25.576 1.00 96.94 221 THR A N 1
ATOM 1727 C CA . THR A 1 221 ? -9.341 1.248 26.866 1.00 96.94 221 THR A CA 1
ATOM 1728 C C . THR A 1 221 ? -10.762 1.134 27.393 1.00 96.94 221 THR A C 1
ATOM 1730 O O . THR A 1 221 ? -11.496 2.120 27.392 1.00 96.94 221 THR A O 1
ATOM 1733 N N . ALA A 1 222 ? -11.141 -0.048 27.879 1.00 96.75 222 ALA A N 1
ATOM 1734 C CA . ALA A 1 222 ? -12.411 -0.249 28.570 1.00 96.75 222 ALA A CA 1
ATOM 1735 C C . ALA A 1 222 ? -12.284 -1.305 29.679 1.00 96.75 222 ALA A C 1
ATOM 1737 O O . ALA A 1 222 ? -11.576 -2.298 29.502 1.00 96.75 222 ALA A O 1
ATOM 1738 N N . PRO A 1 223 ? -12.978 -1.141 30.819 1.00 96.75 223 PRO A N 1
ATOM 1739 C CA . PRO A 1 223 ? -13.077 -2.202 31.812 1.00 96.75 223 PRO A CA 1
ATOM 1740 C C . PRO A 1 223 ? -13.763 -3.447 31.242 1.00 96.75 223 PRO A C 1
ATOM 1742 O O . PRO A 1 223 ? -14.640 -3.339 30.381 1.00 96.75 223 PRO A O 1
ATOM 1745 N N . GLN A 1 224 ? -13.399 -4.629 31.737 1.00 96.12 224 GLN A N 1
ATOM 1746 C CA . GLN A 1 224 ? -14.099 -5.873 31.423 1.00 96.12 224 GLN A CA 1
ATOM 1747 C C . GLN A 1 224 ? -15.586 -5.757 31.801 1.00 96.12 224 GLN A C 1
ATOM 1749 O O . GLN A 1 224 ? -15.927 -5.265 32.877 1.00 96.12 224 GLN A O 1
ATOM 1754 N N . GLY A 1 225 ? -16.470 -6.209 30.909 1.00 94.50 225 GLY A N 1
ATOM 1755 C CA . GLY A 1 225 ? -17.924 -6.119 31.085 1.00 94.50 225 GLY A CA 1
ATOM 1756 C C . GLY A 1 225 ? -18.558 -4.802 30.620 1.00 94.50 225 GLY A C 1
ATOM 1757 O O . GLY A 1 225 ? -19.774 -4.667 30.720 1.00 94.50 225 GLY A O 1
ATOM 1758 N N . GLN A 1 226 ? -17.770 -3.859 30.097 1.00 95.50 226 GLN A N 1
ATOM 1759 C CA . GLN A 1 226 ? -18.250 -2.618 29.475 1.00 95.50 226 GLN A CA 1
ATOM 1760 C C . GLN A 1 226 ? -18.153 -2.695 27.940 1.00 95.50 226 GLN A C 1
ATOM 1762 O O . GLN A 1 226 ? -17.970 -3.771 27.369 1.00 95.50 226 GLN A O 1
ATOM 1767 N N . SER A 1 227 ? -18.293 -1.556 27.258 1.00 96.19 227 SER A N 1
ATOM 1768 C CA . SER A 1 227 ? -18.017 -1.441 25.825 1.00 96.19 227 SER A CA 1
ATOM 1769 C C . SER A 1 227 ? -16.913 -0.422 25.555 1.00 96.19 227 SER A C 1
ATOM 1771 O O . SER A 1 227 ? -16.919 0.670 26.125 1.00 96.19 227 SER A O 1
ATOM 1773 N N . ALA A 1 228 ? -15.976 -0.774 24.676 1.00 97.38 228 ALA A N 1
ATOM 1774 C CA . ALA A 1 228 ? -14.999 0.156 24.124 1.00 97.38 228 ALA A CA 1
ATOM 1775 C C . ALA A 1 228 ? -15.539 0.779 22.833 1.00 97.38 228 ALA A C 1
ATOM 1777 O O . ALA A 1 228 ? -16.101 0.083 21.991 1.00 97.38 228 ALA A O 1
ATOM 1778 N N . THR A 1 229 ? -15.335 2.082 22.650 1.00 97.94 229 THR A N 1
ATOM 1779 C CA . THR A 1 229 ? -15.646 2.755 21.381 1.00 97.94 229 THR A CA 1
ATOM 1780 C C . THR A 1 229 ? -14.376 2.860 20.548 1.00 97.94 229 THR A C 1
ATOM 1782 O O . THR A 1 229 ? -13.400 3.441 21.015 1.00 97.94 229 THR A O 1
ATOM 1785 N N . TYR A 1 230 ? -14.386 2.315 19.331 1.00 98.00 230 TYR A N 1
ATOM 1786 C CA . TYR A 1 230 ? -13.283 2.438 18.375 1.00 98.00 230 TYR A CA 1
ATOM 1787 C C . TYR A 1 230 ? -13.740 3.208 17.139 1.00 98.00 230 TYR A C 1
ATOM 1789 O O . TYR A 1 230 ? -14.750 2.853 16.529 1.00 98.00 230 TYR A O 1
ATOM 1797 N N . THR A 1 231 ? -12.997 4.253 16.781 1.00 97.44 231 THR A N 1
ATOM 1798 C CA . THR A 1 231 ? -13.326 5.177 15.690 1.00 97.44 231 THR A CA 1
ATOM 1799 C C . THR A 1 231 ? -12.199 5.200 14.672 1.00 97.44 231 THR A C 1
ATOM 1801 O O . THR A 1 231 ? -11.032 5.272 15.050 1.00 97.44 231 THR A O 1
ATOM 1804 N N . VAL A 1 232 ? -12.552 5.193 13.389 1.00 97.69 232 VAL A N 1
ATOM 1805 C CA . VAL A 1 232 ? -11.620 5.401 12.276 1.00 97.69 232 VAL A CA 1
ATOM 1806 C C . VAL A 1 232 ? -12.128 6.507 11.358 1.00 97.69 232 VAL A C 1
ATOM 1808 O O . VAL A 1 232 ? -13.339 6.710 11.226 1.00 97.69 232 VAL A O 1
ATOM 1811 N N . HIS A 1 233 ? -11.196 7.204 10.712 1.00 96.88 233 HIS A N 1
ATOM 1812 C CA . HIS A 1 233 ? -11.480 8.253 9.735 1.00 96.88 233 HIS A CA 1
ATOM 1813 C C . HIS A 1 233 ? -10.985 7.802 8.359 1.00 96.88 233 HIS A C 1
ATOM 1815 O O . HIS A 1 233 ? -9.791 7.858 8.060 1.00 96.88 233 HIS A O 1
ATOM 1821 N N . ALA A 1 234 ? -11.919 7.317 7.545 1.00 97.62 234 ALA A N 1
ATOM 1822 C CA . ALA A 1 234 ? -11.694 6.871 6.182 1.00 97.62 234 ALA A CA 1
ATOM 1823 C C . ALA A 1 234 ? -11.608 8.050 5.221 1.00 97.62 234 ALA A C 1
ATOM 1825 O O . ALA A 1 234 ? -12.599 8.746 4.988 1.00 97.62 234 ALA A O 1
ATOM 1826 N N . ALA A 1 235 ? -10.422 8.261 4.659 1.00 95.56 235 ALA A N 1
ATOM 1827 C CA . ALA A 1 235 ? -10.168 9.283 3.662 1.00 95.56 235 ALA A CA 1
ATOM 1828 C C . ALA A 1 235 ? -9.093 8.805 2.681 1.00 95.56 235 ALA A C 1
ATOM 1830 O O . ALA A 1 235 ? -8.185 8.070 3.071 1.00 95.56 235 ALA A O 1
ATOM 1831 N N . VAL A 1 236 ? -9.225 9.217 1.424 1.00 94.75 236 VAL A N 1
ATOM 1832 C CA . VAL A 1 236 ? -8.395 8.769 0.302 1.00 94.75 236 VAL A CA 1
ATOM 1833 C C . VAL A 1 236 ? -7.869 9.940 -0.511 1.00 94.75 236 VAL A C 1
ATOM 1835 O O . VAL A 1 236 ? -8.469 11.019 -0.528 1.00 94.75 236 VAL A O 1
ATOM 1838 N N . TRP A 1 237 ? -6.736 9.737 -1.174 1.00 91.62 237 TRP A N 1
ATOM 1839 C CA . TRP A 1 237 ? -6.201 10.691 -2.131 1.00 91.62 237 TRP A CA 1
ATOM 1840 C C . TRP A 1 237 ? -7.161 10.846 -3.312 1.00 91.62 237 TRP A C 1
ATOM 1842 O O . TRP A 1 237 ? -7.764 9.882 -3.778 1.00 91.62 237 TRP A O 1
ATOM 1852 N N . SER A 1 238 ? -7.313 12.082 -3.778 1.00 86.75 238 SER A N 1
ATOM 1853 C CA . SER A 1 238 ? -8.038 12.413 -4.999 1.00 86.75 238 SER A CA 1
ATOM 1854 C C . SER A 1 238 ? -7.439 13.681 -5.582 1.00 86.75 238 SER A C 1
ATOM 1856 O O . SER A 1 238 ? -7.257 14.665 -4.861 1.00 86.75 238 SER A O 1
ATOM 1858 N N . SER A 1 239 ? -7.223 13.697 -6.894 1.00 82.75 239 SER A N 1
ATOM 1859 C CA . SER A 1 239 ? -6.746 14.877 -7.620 1.00 82.75 239 SER A CA 1
ATOM 1860 C C . SER A 1 239 ? -7.668 16.089 -7.444 1.00 82.75 239 SER A C 1
ATOM 1862 O O . SER A 1 239 ? -7.208 17.228 -7.424 1.00 82.75 239 SER A O 1
ATOM 1864 N N . SER A 1 240 ? -8.967 15.868 -7.206 1.00 85.25 240 SER A N 1
ATOM 1865 C CA . SER A 1 240 ? -9.933 16.934 -6.904 1.00 85.25 240 SER A CA 1
ATOM 1866 C C . SER A 1 240 ? -9.656 17.670 -5.589 1.00 85.25 240 SER A C 1
ATOM 1868 O O . SER A 1 240 ? -10.192 18.753 -5.370 1.00 85.25 240 SER A O 1
ATOM 1870 N N . GLY A 1 241 ? -8.887 17.056 -4.686 1.00 85.19 241 GLY A N 1
ATOM 1871 C CA . GLY A 1 241 ? -8.479 17.638 -3.411 1.00 85.19 241 GLY A CA 1
ATOM 1872 C C . GLY A 1 241 ? -7.230 18.512 -3.511 1.00 85.19 241 GLY A C 1
ATOM 1873 O O . GLY A 1 241 ? -6.876 19.146 -2.514 1.00 85.19 241 GLY A O 1
ATOM 1874 N N . LEU A 1 242 ? -6.573 18.549 -4.678 1.00 90.25 242 LEU A N 1
ATOM 1875 C CA . LEU A 1 242 ? -5.409 19.385 -4.941 1.00 90.25 242 LEU A CA 1
ATOM 1876 C C . LEU A 1 242 ? -5.840 20.815 -5.279 1.00 90.25 242 LEU A C 1
ATOM 1878 O O . LEU A 1 242 ? -6.728 21.066 -6.091 1.00 90.25 242 LEU A O 1
ATOM 1882 N N . SER A 1 243 ? -5.157 21.774 -4.674 1.00 90.81 243 SER A N 1
ATOM 1883 C CA . SER A 1 243 ? -5.330 23.199 -4.916 1.00 90.81 243 SER A CA 1
ATOM 1884 C C . SER A 1 243 ? -3.973 23.890 -4.973 1.00 90.81 243 SER A C 1
ATOM 1886 O O . SER A 1 243 ? -2.987 23.414 -4.408 1.00 90.81 243 SER A O 1
ATOM 1888 N N . SER A 1 244 ? -3.916 25.026 -5.659 1.00 90.19 244 SER A N 1
ATOM 1889 C CA . SER A 1 244 ? -2.699 25.825 -5.785 1.00 90.19 244 SER A CA 1
ATOM 1890 C C . SER A 1 244 ? -2.982 27.295 -5.525 1.00 90.19 244 SER A C 1
ATOM 1892 O O . SER A 1 244 ? -3.999 27.832 -5.968 1.00 90.19 244 SER A O 1
ATOM 1894 N N . THR A 1 245 ? -2.043 27.967 -4.877 1.00 88.12 245 THR A N 1
ATOM 1895 C CA . THR A 1 245 ? -1.992 29.424 -4.753 1.00 88.12 245 THR A CA 1
ATOM 1896 C C . THR A 1 245 ? -0.661 29.924 -5.314 1.00 88.12 245 THR A C 1
ATOM 1898 O O . THR A 1 245 ? 0.219 29.141 -5.670 1.00 88.12 245 THR A O 1
ATOM 1901 N N . SER A 1 246 ? -0.453 31.242 -5.335 1.00 84.56 246 SER A N 1
ATOM 1902 C CA . SER A 1 246 ? 0.866 31.805 -5.647 1.00 84.56 246 SER A CA 1
ATOM 1903 C C . SER A 1 246 ? 1.964 31.370 -4.664 1.00 84.56 246 SER A C 1
ATOM 1905 O O . SER A 1 246 ? 3.140 31.531 -4.971 1.00 84.56 246 SER A O 1
ATOM 1907 N N . SER A 1 247 ? 1.597 30.865 -3.479 1.00 83.19 247 SER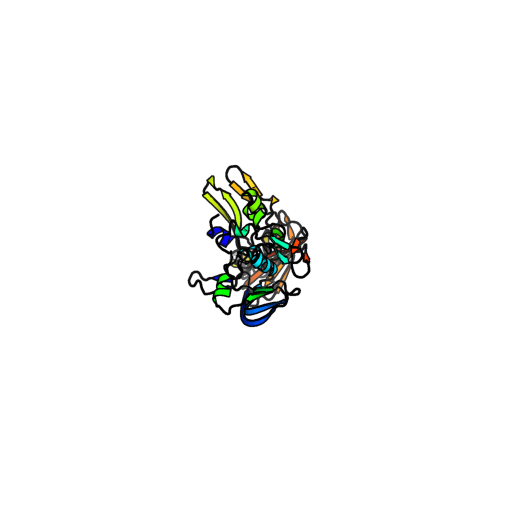 A N 1
ATOM 1908 C CA . SER A 1 247 ? 2.532 30.435 -2.437 1.00 83.19 247 SER A CA 1
ATOM 1909 C C . SER A 1 247 ? 2.814 28.933 -2.436 1.00 83.19 247 SER A C 1
ATOM 1911 O O . SER A 1 247 ? 3.678 28.508 -1.674 1.00 83.19 247 SER A O 1
ATOM 1913 N N . GLY A 1 248 ? 2.129 28.114 -3.241 1.00 90.94 248 GLY A N 1
ATOM 1914 C CA . GLY A 1 248 ? 2.388 26.673 -3.296 1.00 90.94 248 GLY A CA 1
ATOM 1915 C C . GLY A 1 248 ? 1.165 25.816 -3.607 1.00 90.94 248 GLY A C 1
ATOM 1916 O O . GLY A 1 248 ? 0.130 26.314 -4.050 1.00 90.94 248 GLY A O 1
ATOM 1917 N N . TYR A 1 249 ? 1.308 24.519 -3.351 1.00 92.06 249 TYR A N 1
ATOM 1918 C CA . TYR A 1 249 ? 0.310 23.479 -3.588 1.00 92.06 249 TYR A CA 1
ATOM 1919 C C . TYR A 1 249 ? -0.158 22.892 -2.263 1.00 92.06 249 TYR A C 1
ATOM 1921 O O . TYR A 1 249 ? 0.647 22.709 -1.349 1.00 92.06 249 TYR A O 1
ATOM 1929 N N . TYR A 1 250 ? -1.447 22.585 -2.174 1.00 91.81 250 TYR A N 1
ATOM 1930 C CA . TYR A 1 250 ? -2.095 22.060 -0.979 1.00 91.81 250 TYR A CA 1
ATOM 1931 C C . TYR A 1 250 ? -3.069 20.972 -1.382 1.00 91.81 250 TYR A C 1
ATOM 1933 O O . TYR A 1 250 ? -3.874 21.165 -2.293 1.00 91.81 250 TYR A O 1
ATOM 1941 N N . ALA A 1 251 ? -3.024 19.858 -0.676 1.00 90.44 251 ALA A N 1
ATOM 1942 C CA . ALA A 1 251 ? -3.892 18.732 -0.901 1.00 90.44 251 ALA A CA 1
ATOM 1943 C C . ALA A 1 251 ? -4.722 18.412 0.336 1.00 90.44 251 ALA A C 1
ATOM 1945 O O . ALA A 1 251 ? -4.320 18.633 1.480 1.00 90.44 251 ALA A O 1
ATOM 1946 N N . SER A 1 252 ? -5.904 17.874 0.076 1.00 89.75 252 SER A N 1
ATOM 1947 C CA . SER A 1 252 ? -6.813 17.372 1.091 1.00 89.75 252 SER A CA 1
ATOM 1948 C C . SER A 1 252 ? -7.320 16.001 0.680 1.00 89.75 252 SER A C 1
ATOM 1950 O O . SER A 1 252 ? -7.644 15.761 -0.484 1.00 89.75 252 SER A O 1
ATOM 1952 N N . LEU A 1 253 ? -7.382 15.090 1.648 1.00 92.25 253 LEU A N 1
ATOM 1953 C CA . LEU A 1 253 ? -7.963 13.776 1.425 1.00 92.25 253 LEU A CA 1
ATOM 1954 C C . LEU A 1 253 ? -9.486 13.882 1.335 1.00 92.25 253 LEU A C 1
ATOM 1956 O O . LEU A 1 253 ? -10.126 14.626 2.081 1.00 92.25 253 LEU A O 1
ATOM 1960 N N . SER A 1 254 ? -10.067 13.096 0.437 1.00 93.44 254 SER A N 1
ATOM 1961 C CA . SER A 1 254 ? -11.510 12.996 0.256 1.00 93.44 254 SER A CA 1
ATOM 1962 C C . SER A 1 254 ? -12.094 11.956 1.217 1.00 93.44 254 SER A C 1
ATOM 1964 O O . SER A 1 254 ? -11.612 10.823 1.243 1.00 93.44 254 SER A O 1
ATOM 1966 N N . PRO A 1 255 ? -13.127 12.292 2.010 1.00 95.88 255 PRO A N 1
ATOM 1967 C CA . PRO A 1 255 ? -13.738 11.350 2.942 1.00 95.88 255 PRO A CA 1
ATOM 1968 C C . PRO A 1 255 ? -14.444 10.208 2.200 1.00 95.88 255 PRO A C 1
ATOM 1970 O O . PRO A 1 255 ? -15.223 10.436 1.272 1.00 95.88 255 PRO A O 1
ATOM 1973 N N . VAL A 1 256 ? -14.242 8.974 2.661 1.00 96.94 256 VAL A N 1
ATOM 1974 C CA . VAL A 1 256 ? -14.924 7.789 2.124 1.00 96.94 256 VAL A CA 1
ATOM 1975 C C . VAL A 1 256 ? -16.285 7.645 2.801 1.00 96.94 256 VAL A C 1
ATOM 1977 O O . VAL A 1 256 ? -16.400 7.127 3.914 1.00 96.94 256 VAL A O 1
ATOM 1980 N N . ASN A 1 257 ? -17.341 8.101 2.131 1.00 95.38 257 ASN A N 1
ATOM 1981 C CA . ASN A 1 257 ? -18.714 8.028 2.632 1.00 95.38 257 ASN A CA 1
ATOM 1982 C C . ASN A 1 257 ? -19.448 6.788 2.094 1.00 95.38 257 ASN A C 1
ATOM 1984 O O . ASN A 1 257 ? -19.234 6.383 0.956 1.00 95.38 257 ASN A O 1
ATOM 1988 N N . GLY A 1 258 ? -20.352 6.214 2.895 1.00 89.00 258 GLY A N 1
ATOM 1989 C CA . GLY A 1 258 ? -21.218 5.109 2.456 1.00 89.00 258 GLY A CA 1
ATOM 1990 C C . GLY A 1 258 ? -20.522 3.751 2.291 1.00 89.00 258 GLY A C 1
ATOM 1991 O O . GLY A 1 258 ? -21.057 2.877 1.613 1.00 89.00 258 GLY A O 1
ATOM 1992 N N . ALA A 1 259 ? -19.348 3.560 2.896 1.00 97.38 259 ALA A N 1
ATOM 1993 C CA . ALA A 1 259 ? -18.637 2.287 2.892 1.00 97.38 259 ALA A CA 1
ATOM 1994 C C . ALA A 1 259 ? -19.232 1.288 3.898 1.00 97.38 259 ALA A C 1
ATOM 1996 O O . ALA A 1 259 ? -19.859 1.661 4.892 1.00 97.38 259 ALA A O 1
ATOM 1997 N N . SER A 1 260 ? -18.968 0.002 3.671 1.00 97.94 260 SER A N 1
ATOM 1998 C CA . SER A 1 260 ? -19.191 -1.046 4.666 1.00 97.94 260 SER A CA 1
ATOM 1999 C C . SER A 1 260 ? -17.944 -1.189 5.529 1.00 97.94 260 SER A C 1
ATOM 2001 O O . SER A 1 260 ? -16.867 -1.489 5.012 1.00 97.94 260 SER A O 1
ATOM 2003 N N . ALA A 1 261 ? -18.089 -1.020 6.840 1.00 98.50 261 ALA A N 1
ATOM 2004 C CA . ALA A 1 261 ? -16.975 -1.067 7.775 1.00 98.50 261 ALA A CA 1
ATOM 2005 C C . ALA A 1 261 ? -17.191 -2.123 8.868 1.00 98.50 261 ALA A C 1
ATOM 2007 O O . ALA A 1 261 ? -18.287 -2.284 9.406 1.00 98.50 261 ALA A O 1
ATOM 2008 N N . THR A 1 262 ? -16.142 -2.874 9.193 1.00 98.69 262 THR A N 1
ATOM 2009 C CA . THR A 1 262 ? -16.140 -3.904 10.243 1.00 98.69 262 THR A CA 1
ATOM 2010 C C . THR A 1 262 ? -14.834 -3.830 11.013 1.00 98.69 262 THR A C 1
ATOM 2012 O O . THR A 1 262 ? -13.775 -3.720 10.403 1.00 98.69 262 THR A O 1
ATOM 2015 N N . VAL A 1 263 ? -14.898 -3.910 12.342 1.00 98.56 263 VAL A N 1
ATOM 2016 C CA . VAL A 1 263 ? -13.717 -4.074 13.193 1.00 98.56 263 VAL A CA 1
ATOM 2017 C C . VAL A 1 263 ? -13.601 -5.520 13.653 1.00 98.56 263 VAL A C 1
ATOM 2019 O O . VAL A 1 263 ? -14.570 -6.110 14.129 1.00 98.56 263 VAL A O 1
ATOM 2022 N N . TYR A 1 264 ? -12.408 -6.081 13.529 1.00 98.31 264 TYR A N 1
ATOM 2023 C CA . TYR A 1 264 ? -12.033 -7.393 14.033 1.00 98.31 264 TYR A CA 1
ATOM 2024 C C . TYR A 1 264 ? -11.199 -7.227 15.302 1.00 98.31 264 TYR A C 1
ATOM 2026 O O . TYR A 1 264 ? -10.296 -6.393 15.353 1.00 98.31 264 TYR A O 1
ATOM 2034 N N . VAL A 1 265 ? -11.498 -8.034 16.319 1.00 98.25 265 VAL A N 1
ATOM 2035 C CA . VAL A 1 265 ? -10.715 -8.142 17.555 1.00 98.25 265 VAL A CA 1
ATOM 2036 C C . VAL A 1 265 ? -9.895 -9.419 17.472 1.00 98.25 265 VAL A C 1
ATOM 2038 O O . VAL A 1 265 ? -10.459 -10.511 17.390 1.00 98.25 265 VAL A O 1
ATOM 2041 N N . LEU A 1 266 ? -8.574 -9.288 17.471 1.00 97.69 266 LEU A N 1
ATOM 2042 C CA . LEU A 1 266 ? -7.637 -10.389 17.296 1.00 97.69 266 LEU A CA 1
ATOM 2043 C C . LEU A 1 266 ? -6.863 -10.650 18.589 1.00 97.69 266 LEU A C 1
ATOM 2045 O O . LEU A 1 266 ? -6.519 -9.729 19.336 1.00 97.69 266 LEU A O 1
ATOM 2049 N N . ASN A 1 267 ? -6.532 -11.919 18.822 1.00 94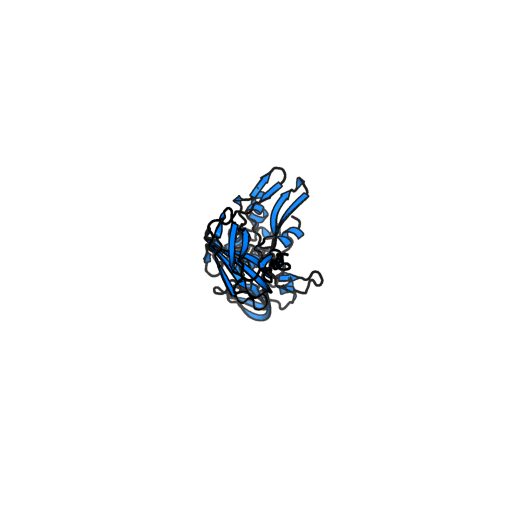.62 267 ASN A N 1
ATOM 2050 C CA . ASN A 1 267 ? -5.516 -12.276 19.802 1.00 94.62 267 ASN A CA 1
ATOM 2051 C C . ASN A 1 267 ? -4.163 -11.682 19.356 1.00 94.62 267 ASN A C 1
ATOM 2053 O O . ASN A 1 267 ? -3.756 -11.920 18.217 1.00 94.62 267 ASN A O 1
ATOM 2057 N N . PRO A 1 268 ? -3.445 -10.944 20.217 1.00 90.00 268 PRO A N 1
ATOM 2058 C CA . PRO A 1 268 ? -2.239 -10.226 19.805 1.00 90.00 268 PRO A CA 1
ATOM 2059 C C . PRO A 1 268 ? -1.058 -11.154 19.479 1.00 90.00 268 PRO A C 1
ATOM 2061 O O . PRO A 1 268 ? -0.145 -10.747 18.770 1.00 90.00 268 PRO A O 1
ATOM 2064 N N . SER A 1 269 ? -1.054 -12.389 19.991 1.00 91.12 269 SER A N 1
ATOM 2065 C CA . SER A 1 269 ? 0.035 -13.351 19.792 1.00 91.12 269 SER A CA 1
ATOM 2066 C C . SER A 1 269 ? -0.221 -14.296 18.623 1.00 91.12 269 SER A C 1
ATOM 2068 O O . SER A 1 269 ? 0.706 -14.619 17.889 1.00 91.12 269 SER A O 1
ATOM 2070 N N . THR A 1 270 ? -1.461 -14.762 18.453 1.00 93.75 270 THR A N 1
ATOM 2071 C CA . THR A 1 270 ? -1.807 -15.727 17.395 1.00 93.75 270 THR A CA 1
ATOM 2072 C C . THR A 1 270 ? -2.413 -15.079 16.157 1.00 93.75 270 THR A C 1
ATOM 2074 O O . THR A 1 270 ? -2.551 -15.751 15.139 1.00 93.75 270 THR A O 1
ATOM 2077 N N . LEU A 1 271 ? -2.814 -13.804 16.243 1.00 89.88 271 LEU A N 1
ATOM 2078 C CA . LEU A 1 271 ? -3.563 -13.070 15.214 1.00 89.88 271 LEU A CA 1
ATOM 2079 C C . LEU A 1 271 ? -4.893 -13.735 14.817 1.00 89.88 271 LEU A C 1
ATOM 2081 O O . LEU A 1 271 ? -5.507 -13.378 13.814 1.00 89.88 271 LEU A O 1
ATOM 2085 N N . GLN A 1 272 ? -5.382 -14.681 15.621 1.00 95.38 272 GLN A N 1
ATOM 2086 C CA . GLN A 1 272 ? -6.686 -15.290 15.411 1.00 95.38 272 GLN A CA 1
ATOM 2087 C C . GLN A 1 272 ? -7.790 -14.278 15.728 1.00 95.38 272 GLN A C 1
ATOM 2089 O O . GLN A 1 272 ? -7.774 -13.644 16.786 1.00 95.38 272 GLN A O 1
ATOM 2094 N N . VAL A 1 273 ? -8.780 -14.180 14.840 1.00 97.38 273 VAL A N 1
ATOM 2095 C CA . VAL A 1 273 ? -9.995 -13.389 15.068 1.00 97.38 273 VAL A CA 1
ATOM 2096 C C . VAL A 1 273 ? -10.804 -14.016 16.205 1.00 97.38 273 VAL A C 1
ATOM 2098 O O . VAL A 1 273 ? -11.228 -15.167 16.116 1.00 97.38 273 VAL A O 1
ATOM 2101 N N . LEU A 1 274 ? -11.020 -13.247 17.270 1.00 97.56 274 LEU A N 1
ATOM 2102 C CA . LEU A 1 274 ? -11.831 -13.624 18.430 1.00 97.56 274 LEU A CA 1
ATOM 2103 C C . LEU A 1 274 ? -13.283 -13.163 18.278 1.00 97.56 274 LEU A C 1
ATOM 2105 O O . LEU A 1 274 ? -14.202 -13.854 18.707 1.00 97.56 274 LEU A O 1
ATOM 2109 N N . ALA A 1 275 ? -13.483 -11.985 17.684 1.00 97.38 275 ALA A N 1
ATOM 2110 C CA . ALA A 1 275 ? -14.792 -11.396 17.435 1.00 97.38 275 ALA A CA 1
ATOM 2111 C C . ALA A 1 275 ? -14.724 -10.370 16.294 1.00 97.38 275 ALA A C 1
ATOM 2113 O O . ALA A 1 275 ? -13.648 -9.872 15.955 1.00 97.38 275 ALA A O 1
ATOM 2114 N N . SER A 1 276 ? -15.881 -10.014 15.739 1.00 98.06 276 SER A N 1
ATOM 2115 C CA . SER A 1 276 ? -16.023 -8.936 14.760 1.00 98.06 276 SER A CA 1
ATOM 2116 C C . SER A 1 276 ? -17.292 -8.136 15.016 1.00 98.06 276 SER A C 1
ATOM 2118 O O . SER A 1 276 ? -18.326 -8.723 15.339 1.00 98.06 276 SER A O 1
ATOM 2120 N N . TYR A 1 277 ? -17.233 -6.823 14.815 1.00 98.31 277 TYR A N 1
ATOM 2121 C CA . TYR A 1 277 ? -18.352 -5.914 15.046 1.00 98.31 277 TYR A CA 1
ATOM 2122 C C . TYR A 1 277 ? -18.526 -4.959 13.860 1.00 98.31 277 TYR A C 1
ATOM 2124 O O . TYR A 1 277 ? -17.532 -4.415 13.368 1.00 98.31 277 TYR A O 1
ATOM 2132 N N . PRO A 1 278 ? -19.762 -4.726 13.386 1.00 98.25 278 PRO A N 1
ATOM 2133 C CA . PRO A 1 278 ? -20.006 -3.729 12.352 1.00 98.25 278 PRO A CA 1
ATOM 2134 C C . PRO A 1 278 ? -19.694 -2.326 12.886 1.00 98.25 278 PRO A C 1
ATOM 2136 O O . PRO A 1 278 ? -19.947 -2.022 14.054 1.00 98.25 278 PRO A O 1
ATOM 2139 N N . MET A 1 279 ? -19.173 -1.457 12.023 1.00 98.62 279 MET A N 1
ATOM 2140 C CA . MET A 1 279 ? -18.962 -0.046 12.344 1.00 98.62 279 MET A CA 1
ATOM 2141 C C . MET A 1 279 ? -20.067 0.801 11.708 1.00 98.62 279 MET A C 1
ATOM 2143 O O . MET A 1 279 ? -20.440 0.598 10.555 1.00 98.62 279 MET A O 1
ATOM 2147 N N . SER A 1 280 ? -20.586 1.769 12.458 1.00 97.88 280 SER A N 1
ATOM 2148 C CA . SER A 1 280 ? -21.630 2.694 12.013 1.00 97.88 280 SER A CA 1
ATOM 2149 C C . SER A 1 280 ? -21.018 3.985 11.481 1.00 97.88 280 SER A C 1
ATOM 2151 O O . SER A 1 280 ? -20.192 4.600 12.158 1.00 97.88 280 SER A O 1
ATOM 2153 N N . PHE A 1 281 ? -21.455 4.417 10.299 1.00 97.81 281 PHE A N 1
ATOM 2154 C CA . PHE A 1 281 ? -21.060 5.691 9.699 1.00 97.81 281 PHE A CA 1
ATOM 2155 C C . PHE A 1 281 ? -21.633 6.880 10.486 1.00 97.81 281 PHE A C 1
ATOM 2157 O O . PHE A 1 281 ? -22.833 6.926 10.746 1.00 97.81 281 PHE A O 1
ATOM 2164 N N . GLN A 1 282 ? -20.779 7.841 10.841 1.00 96.88 282 GLN A N 1
ATOM 2165 C CA . GLN A 1 282 ? -21.130 9.045 11.611 1.00 96.88 282 GLN A CA 1
ATOM 2166 C C . GLN A 1 282 ? -21.082 10.338 10.778 1.00 96.88 282 GLN A C 1
ATOM 2168 O O . GLN A 1 282 ? -21.345 11.417 11.303 1.00 96.88 282 GLN A O 1
ATOM 2173 N N . GLY A 1 283 ? -20.749 10.252 9.486 1.00 95.94 283 GLY A N 1
ATOM 2174 C CA . GLY A 1 283 ? -20.533 11.416 8.623 1.00 95.94 283 GLY A CA 1
ATOM 2175 C C . GLY A 1 283 ? -19.054 11.688 8.344 1.00 95.94 283 GLY A C 1
ATOM 2176 O O . GLY A 1 283 ? -18.180 11.338 9.136 1.00 95.94 283 GLY A O 1
ATOM 2177 N N . ASN A 1 284 ? -18.778 12.320 7.199 1.00 95.44 284 ASN A N 1
ATOM 2178 C CA . ASN A 1 284 ? -17.446 12.787 6.795 1.00 95.44 284 ASN A CA 1
ATOM 2179 C C . ASN A 1 284 ? -16.341 11.719 6.945 1.00 95.44 284 ASN A C 1
ATOM 2181 O O . ASN A 1 284 ? -15.351 11.927 7.643 1.00 95.44 284 ASN A O 1
ATOM 2185 N N . GLY A 1 285 ? -16.560 10.535 6.368 1.00 97.06 285 GLY A N 1
ATOM 2186 C CA . GLY A 1 285 ? -15.612 9.417 6.436 1.00 97.06 285 GLY A CA 1
ATOM 2187 C C . GLY A 1 285 ? -15.430 8.780 7.818 1.00 97.06 285 GLY A C 1
ATOM 2188 O O . GLY A 1 285 ? -14.582 7.909 7.975 1.00 97.06 285 GLY A O 1
ATOM 2189 N N . THR A 1 286 ? -16.192 9.177 8.839 1.00 98.31 286 THR A N 1
ATOM 2190 C CA . THR A 1 286 ? -16.021 8.655 10.202 1.00 98.31 286 THR A CA 1
ATOM 2191 C C . THR A 1 286 ? -16.860 7.400 10.419 1.00 98.31 286 THR A C 1
ATOM 2193 O O . THR A 1 286 ? -18.070 7.412 10.186 1.00 98.31 286 THR A O 1
ATOM 2196 N N . TYR A 1 287 ? -16.229 6.332 10.911 1.00 98.56 287 TYR A N 1
ATOM 2197 C CA . TYR A 1 287 ? -16.880 5.065 11.252 1.00 98.56 287 TYR A CA 1
ATOM 2198 C C . TYR A 1 287 ? -16.557 4.683 12.690 1.00 98.56 287 TYR A C 1
ATOM 2200 O O . TYR A 1 287 ? -15.408 4.780 13.119 1.00 98.56 287 TYR A O 1
ATOM 2208 N N . THR A 1 288 ? -17.562 4.215 13.426 1.00 98.19 288 THR A N 1
ATOM 2209 C CA . THR A 1 288 ? -17.428 3.921 14.857 1.00 98.19 288 THR A CA 1
ATOM 2210 C C . THR A 1 288 ? -18.031 2.568 15.205 1.00 98.19 288 THR A C 1
ATOM 2212 O O . THR A 1 288 ? -19.141 2.257 14.778 1.00 98.19 288 THR A O 1
ATOM 2215 N N . ALA A 1 289 ? -17.332 1.768 16.004 1.00 98.25 289 ALA A N 1
ATOM 2216 C CA . ALA A 1 289 ? -17.844 0.525 16.571 1.00 98.25 289 ALA A CA 1
ATOM 2217 C C . ALA A 1 289 ? -17.893 0.580 18.098 1.00 98.25 289 ALA A C 1
ATOM 2219 O O . ALA A 1 289 ? -17.034 1.177 18.744 1.00 98.25 289 ALA A O 1
ATOM 2220 N N . SER A 1 290 ? -18.893 -0.104 18.649 1.00 98.00 290 SER A N 1
ATOM 2221 C CA . SER A 1 290 ? -19.017 -0.425 20.070 1.00 98.00 290 SER A CA 1
ATOM 2222 C C . SER A 1 290 ? -18.585 -1.881 20.245 1.00 98.00 290 SER A C 1
ATOM 2224 O O . SER A 1 290 ? -19.187 -2.769 19.643 1.00 98.00 290 SER A O 1
ATOM 2226 N N . ILE A 1 291 ? -17.518 -2.115 21.007 1.00 98.25 291 ILE A N 1
ATOM 2227 C CA . ILE A 1 291 ? -16.872 -3.416 21.202 1.00 98.25 291 ILE A CA 1
ATOM 2228 C C . ILE A 1 291 ? -17.145 -3.887 22.639 1.00 98.25 291 ILE A C 1
ATOM 2230 O O . ILE A 1 291 ? -16.482 -3.414 23.568 1.00 98.25 291 ILE A O 1
ATOM 2234 N N . PRO A 1 292 ? -18.086 -4.826 22.852 1.00 97.56 292 PRO A N 1
ATOM 2235 C CA . PRO A 1 292 ? -18.322 -5.434 24.155 1.00 97.56 292 PRO A CA 1
ATOM 2236 C C . PRO A 1 292 ? -17.076 -6.160 24.671 1.00 97.56 292 PRO A C 1
ATOM 2238 O O . PRO A 1 292 ? -16.464 -6.957 23.959 1.00 97.56 292 PRO A O 1
ATOM 2241 N N . THR A 1 293 ? -16.728 -5.930 25.936 1.00 96.94 293 THR A N 1
ATOM 2242 C CA . THR A 1 293 ? -15.565 -6.550 26.593 1.00 96.94 293 THR A CA 1
ATOM 2243 C C . THR A 1 293 ? -15.950 -7.658 27.573 1.00 96.94 293 THR A C 1
ATOM 2245 O O . THR A 1 293 ? -15.093 -8.185 28.274 1.00 96.94 293 THR A O 1
ATOM 2248 N N . SER A 1 294 ? -17.230 -8.032 27.655 1.00 95.25 294 SER A N 1
ATOM 2249 C CA . SER A 1 294 ? -17.723 -9.053 28.593 1.00 95.25 294 SER A CA 1
ATOM 2250 C C . SER A 1 294 ? -17.155 -10.450 28.330 1.00 95.25 294 SER A C 1
ATOM 2252 O O . SER A 1 294 ? -16.930 -11.200 29.275 1.00 95.25 294 SER A O 1
ATOM 2254 N N . SER A 1 295 ? -16.890 -10.791 27.067 1.00 93.69 295 SER A N 1
ATOM 2255 C CA . SER A 1 295 ? -16.302 -12.073 26.655 1.00 93.69 295 SER A CA 1
ATOM 2256 C C . SER A 1 295 ? -14.775 -12.046 26.545 1.00 93.69 295 SER A C 1
ATOM 2258 O O . SER A 1 295 ? -14.176 -13.048 26.163 1.00 93.69 295 SER A O 1
ATOM 2260 N N . LEU A 1 296 ? -14.141 -10.906 26.833 1.00 95.50 296 LEU A N 1
ATOM 2261 C CA . LEU A 1 296 ? -12.698 -10.719 26.718 1.00 95.50 296 LEU A CA 1
ATOM 2262 C C . LEU A 1 296 ? -12.070 -10.741 28.110 1.00 95.50 296 LEU A C 1
ATOM 2264 O O . LEU A 1 296 ? -12.554 -10.077 29.024 1.00 95.50 296 LEU A O 1
ATOM 2268 N N . SER A 1 297 ? -10.980 -11.484 28.292 1.00 94.75 297 SER A N 1
ATOM 2269 C CA . SER A 1 297 ? -10.170 -11.389 29.509 1.00 94.75 297 SER A CA 1
ATOM 2270 C C . SER A 1 297 ? -9.438 -10.047 29.575 1.00 94.75 297 SER A C 1
ATOM 2272 O O . SER A 1 297 ? -9.171 -9.424 28.546 1.00 94.75 297 SER A O 1
ATOM 2274 N N . VAL A 1 298 ? -9.062 -9.626 30.783 1.00 96.44 298 VAL A N 1
ATOM 2275 C CA . VAL A 1 298 ? -8.139 -8.498 30.985 1.00 96.44 298 VAL A CA 1
ATOM 2276 C C . VAL A 1 298 ? -6.850 -8.744 30.192 1.00 96.44 298 VAL A C 1
ATOM 2278 O O . VAL A 1 298 ? -6.291 -9.839 30.245 1.00 96.44 298 VAL A O 1
ATOM 2281 N N . GLY A 1 299 ? -6.401 -7.742 29.437 1.00 96.25 299 GLY A N 1
ATOM 2282 C CA . GLY A 1 299 ? -5.267 -7.859 28.522 1.00 96.25 299 GLY A CA 1
ATOM 2283 C C . GLY A 1 299 ? -5.370 -6.934 27.311 1.00 96.25 299 GLY A C 1
ATOM 2284 O O . GLY A 1 299 ? -6.289 -6.122 27.204 1.00 96.25 299 GLY A O 1
ATOM 2285 N N . GLN A 1 300 ? -4.408 -7.059 26.398 1.00 96.81 300 GLN A N 1
ATOM 2286 C CA . GLN A 1 300 ? -4.379 -6.310 25.141 1.00 96.81 300 GLN A CA 1
ATOM 2287 C C . GLN A 1 300 ? -4.846 -7.172 23.968 1.00 96.81 300 GLN A C 1
ATOM 2289 O O . GLN A 1 300 ? -4.600 -8.376 23.937 1.00 96.81 300 GLN A O 1
ATOM 2294 N N . TYR A 1 301 ? -5.483 -6.533 22.993 1.00 97.75 301 TYR A N 1
ATOM 2295 C CA . TYR A 1 301 ? -5.967 -7.145 21.760 1.00 97.75 301 TYR A CA 1
ATOM 2296 C C . TYR A 1 301 ? -5.632 -6.250 20.573 1.00 97.75 301 TYR A C 1
ATOM 2298 O O . TYR A 1 301 ? -5.659 -5.023 20.694 1.00 97.75 301 TYR A O 1
ATOM 2306 N N . THR A 1 302 ? -5.370 -6.861 19.422 1.00 96.94 302 THR A N 1
ATOM 2307 C CA . THR A 1 302 ? -5.180 -6.126 18.169 1.00 96.94 302 THR A CA 1
ATOM 2308 C C . THR A 1 302 ? -6.542 -5.842 17.549 1.00 96.94 302 THR A C 1
ATOM 2310 O O . THR A 1 302 ? -7.373 -6.742 17.424 1.00 96.94 302 THR A O 1
ATOM 2313 N N . LEU A 1 303 ? -6.778 -4.593 17.162 1.00 97.69 303 LEU A N 1
ATOM 2314 C CA . LEU A 1 303 ? -7.940 -4.180 16.388 1.00 97.69 303 LEU A CA 1
ATOM 2315 C C . LEU A 1 303 ? -7.543 -4.013 14.926 1.00 97.69 303 LEU A C 1
ATOM 2317 O O . LEU A 1 303 ? -6.548 -3.355 14.630 1.00 97.69 303 LEU A O 1
ATOM 2321 N N . VAL A 1 304 ? -8.354 -4.572 14.030 1.00 97.12 304 VAL A N 1
ATOM 2322 C CA . VAL A 1 304 ? -8.257 -4.347 12.584 1.00 97.12 304 VAL A CA 1
ATOM 2323 C C . VAL A 1 304 ? -9.606 -3.846 12.098 1.00 97.12 304 VAL A C 1
ATOM 2325 O O . VAL A 1 304 ? -10.557 -4.620 12.040 1.00 97.12 304 VAL A O 1
ATOM 2328 N N . ALA A 1 305 ? -9.727 -2.563 11.771 1.00 98.00 305 ALA A N 1
ATOM 2329 C CA . ALA A 1 305 ? -10.921 -2.039 11.112 1.00 98.00 305 ALA A CA 1
ATOM 2330 C C . ALA A 1 305 ? -10.733 -2.049 9.600 1.00 98.00 305 ALA A C 1
ATOM 2332 O O . ALA A 1 305 ? -9.821 -1.412 9.086 1.00 98.00 305 ALA A O 1
ATOM 2333 N N . GLN A 1 306 ? -11.613 -2.747 8.890 1.00 98.06 306 GLN A N 1
ATOM 2334 C CA . GLN A 1 306 ? -11.630 -2.806 7.437 1.00 98.06 306 GLN A CA 1
ATOM 2335 C C . GLN A 1 306 ? -12.821 -2.014 6.905 1.00 98.06 306 GLN A C 1
ATOM 2337 O O . GLN A 1 306 ? -13.971 -2.327 7.220 1.00 98.06 306 GLN A O 1
ATOM 2342 N N . VAL A 1 307 ? -12.536 -1.005 6.087 1.00 98.50 307 VAL A N 1
ATOM 2343 C CA . VAL A 1 307 ? -13.521 -0.160 5.406 1.00 98.50 307 VAL A CA 1
ATOM 2344 C C . VAL A 1 307 ? -13.489 -0.520 3.927 1.00 98.50 307 VAL A C 1
ATOM 2346 O O . VAL A 1 307 ? -12.449 -0.380 3.298 1.00 98.50 307 VAL A O 1
ATOM 2349 N N . ASN A 1 308 ? -14.604 -0.996 3.374 1.00 98.06 308 ASN A N 1
ATOM 2350 C CA . ASN A 1 308 ? -14.708 -1.440 1.982 1.00 98.06 308 ASN A CA 1
ATOM 2351 C C . ASN A 1 308 ? -15.768 -0.628 1.240 1.00 98.06 308 ASN A C 1
ATOM 2353 O O . ASN A 1 308 ? -16.882 -0.458 1.745 1.00 98.06 308 ASN A O 1
ATOM 2357 N N . TRP A 1 309 ? -15.465 -0.197 0.020 1.00 97.50 309 TRP A N 1
ATOM 2358 C CA . TRP A 1 309 ? -16.428 0.487 -0.840 1.00 97.50 309 TRP A CA 1
ATOM 2359 C C . TRP A 1 309 ? -16.243 0.105 -2.305 1.00 97.50 309 TRP A C 1
ATOM 2361 O O . TRP A 1 309 ? -15.251 -0.511 -2.703 1.00 97.50 309 TRP A O 1
ATOM 2371 N N . THR A 1 310 ? -17.240 0.465 -3.106 1.00 95.94 310 THR A N 1
ATOM 2372 C CA . THR A 1 310 ? -17.164 0.406 -4.562 1.00 95.94 310 THR A CA 1
ATOM 2373 C C . THR A 1 310 ? -16.996 1.811 -5.115 1.00 95.94 310 THR A C 1
ATOM 2375 O O . THR A 1 310 ? -17.752 2.704 -4.733 1.00 95.94 310 THR A O 1
ATOM 2378 N N . GLY A 1 311 ? -16.023 2.002 -5.999 1.00 91.31 311 GLY A N 1
ATOM 2379 C CA . GLY A 1 311 ? -15.710 3.293 -6.611 1.00 91.31 311 GLY A CA 1
ATOM 2380 C C . GLY A 1 311 ? -15.801 3.261 -8.133 1.00 91.31 311 GLY A C 1
ATOM 2381 O O . GLY A 1 311 ? -16.515 2.437 -8.715 1.00 91.31 311 GLY A O 1
ATOM 2382 N N . ALA A 1 312 ? -15.058 4.164 -8.775 1.00 90.00 312 ALA A N 1
ATOM 2383 C CA . ALA A 1 312 ? -14.81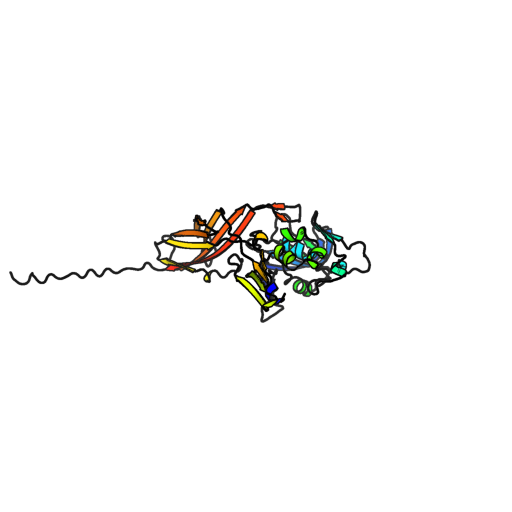1 4.090 -10.209 1.00 90.00 312 ALA A CA 1
ATOM 2384 C C . ALA A 1 312 ? -14.134 2.753 -10.559 1.00 90.00 312 ALA A C 1
ATOM 2386 O O . ALA A 1 312 ? -13.494 2.126 -9.719 1.00 90.00 312 ALA A O 1
ATOM 2387 N N . SER A 1 313 ? -14.306 2.276 -11.790 1.00 90.56 313 SER A N 1
ATOM 2388 C CA . SER A 1 313 ? -13.539 1.106 -12.220 1.00 90.56 313 SER A CA 1
ATOM 2389 C C . SER A 1 313 ? -12.100 1.526 -12.499 1.00 90.56 313 SER A C 1
ATOM 2391 O O . SER A 1 313 ? -11.879 2.525 -13.178 1.00 90.56 313 SER A O 1
ATOM 2393 N N . TYR A 1 314 ? -11.150 0.750 -11.997 1.00 87.06 314 TYR A N 1
ATOM 2394 C CA . TYR A 1 314 ? -9.735 0.829 -12.325 1.00 87.06 314 TYR A CA 1
ATOM 2395 C C . TYR A 1 314 ? -9.310 -0.455 -13.038 1.00 87.06 314 TYR A C 1
ATOM 2397 O O . TYR A 1 314 ? -9.997 -1.483 -12.976 1.00 87.06 314 TYR A O 1
ATOM 2405 N N . MET A 1 315 ? -8.193 -0.383 -13.753 1.00 81.75 315 MET A N 1
ATOM 2406 C CA . MET A 1 315 ? -7.656 -1.497 -14.524 1.00 81.75 315 MET A CA 1
ATOM 2407 C C . MET A 1 315 ? -6.213 -1.740 -14.116 1.00 81.75 315 MET A C 1
ATOM 2409 O O . MET A 1 315 ? -5.440 -0.790 -14.047 1.00 81.75 315 MET A O 1
ATOM 2413 N N . TYR A 1 316 ? -5.868 -3.008 -13.908 1.00 79.56 316 TYR A N 1
ATOM 2414 C CA . TYR A 1 316 ? -4.485 -3.446 -14.056 1.00 79.56 316 TYR A CA 1
ATOM 2415 C C . TYR A 1 316 ? -4.306 -4.000 -15.459 1.00 79.56 316 TYR A C 1
ATOM 2417 O O . TYR A 1 316 ? -5.100 -4.823 -15.943 1.00 79.56 316 TYR A O 1
ATOM 2425 N N . PHE A 1 317 ? -3.252 -3.549 -16.104 1.00 69.25 317 PHE A N 1
ATOM 2426 C CA . PHE A 1 317 ? -2.791 -4.027 -17.380 1.00 69.25 317 PHE A CA 1
ATOM 2427 C C . PHE A 1 317 ? -1.842 -5.201 -17.116 1.00 69.25 317 PHE A C 1
ATOM 2429 O O . PHE A 1 317 ? -0.646 -5.052 -17.030 1.00 69.25 317 PHE A O 1
ATOM 2436 N N . GLY A 1 318 ? -2.377 -6.414 -16.976 1.00 56.28 318 GLY A N 1
ATOM 2437 C CA . GLY A 1 318 ? -1.541 -7.611 -16.853 1.00 56.28 318 GLY A CA 1
ATOM 2438 C C . GLY A 1 318 ? -2.343 -8.895 -16.989 1.00 56.28 318 GLY A C 1
ATOM 2439 O O . GLY A 1 318 ? -3.474 -8.978 -16.509 1.00 56.28 318 GLY A O 1
ATOM 2440 N N . GLY A 1 319 ? -1.809 -9.881 -17.720 1.00 50.97 319 GLY A N 1
ATOM 2441 C CA . GLY A 1 319 ? -2.327 -11.261 -17.774 1.00 50.97 319 GLY A CA 1
ATOM 2442 C C . GLY A 1 319 ? -3.787 -11.468 -18.223 1.00 50.97 319 GLY A C 1
ATOM 2443 O O . GLY A 1 319 ? -4.327 -12.553 -18.011 1.00 50.97 319 GLY A O 1
ATOM 2444 N N . GLY A 1 320 ? -4.435 -10.466 -18.829 1.00 53.91 320 GLY A N 1
ATOM 2445 C CA . GLY A 1 320 ? -5.828 -10.559 -19.293 1.00 53.91 320 GLY A CA 1
ATOM 2446 C C . GLY A 1 320 ? -6.709 -9.327 -19.075 1.00 53.91 320 GLY A C 1
ATOM 2447 O O . GLY A 1 320 ? -7.896 -9.431 -19.360 1.00 53.91 320 GLY A O 1
ATOM 2448 N N . GLN A 1 321 ? -6.152 -8.197 -18.610 1.00 62.31 321 GLN A N 1
ATOM 2449 C CA . GLN A 1 321 ? -6.880 -6.974 -18.231 1.00 62.31 321 GLN A CA 1
ATOM 2450 C C . GLN A 1 321 ? -7.976 -7.258 -17.201 1.00 62.31 321 GLN A C 1
ATOM 2452 O O . GLN A 1 321 ? -9.083 -7.691 -17.521 1.00 62.31 321 GLN A O 1
ATOM 2457 N N . THR A 1 322 ? -7.686 -6.988 -15.931 1.00 69.75 322 THR A N 1
ATOM 2458 C CA . THR A 1 322 ? -8.698 -7.138 -14.882 1.00 69.75 322 THR A CA 1
ATOM 2459 C C . THR A 1 322 ? -9.233 -5.769 -14.497 1.00 69.75 322 THR A C 1
ATOM 2461 O O . THR A 1 322 ? -8.526 -4.934 -13.938 1.00 69.75 322 THR A O 1
ATOM 2464 N N . SER A 1 323 ? -10.503 -5.523 -14.824 1.00 82.31 323 SER A N 1
ATOM 2465 C CA . SER A 1 323 ? -11.228 -4.380 -14.279 1.00 82.31 323 SER A CA 1
ATOM 2466 C C . SER A 1 323 ? -11.723 -4.725 -12.880 1.00 82.31 323 SER A C 1
ATOM 2468 O O . SER A 1 323 ? -12.390 -5.747 -12.688 1.00 82.31 323 SER A O 1
ATOM 2470 N N . SER A 1 324 ? -11.464 -3.850 -11.921 1.00 89.38 324 SER A N 1
ATOM 2471 C CA . SER A 1 324 ? -12.029 -3.923 -10.578 1.00 89.38 324 SER A CA 1
ATOM 2472 C C . SER A 1 324 ? -12.606 -2.565 -10.211 1.00 89.38 324 SER A C 1
ATOM 2474 O O . SER A 1 324 ? -12.207 -1.532 -10.730 1.00 89.38 324 SER A O 1
ATOM 2476 N N . ASN A 1 325 ? -13.584 -2.560 -9.321 1.00 93.62 325 ASN A N 1
ATOM 2477 C CA . ASN A 1 325 ? -14.137 -1.347 -8.728 1.00 93.62 325 ASN A CA 1
ATOM 2478 C C . ASN A 1 325 ? -14.163 -1.446 -7.201 1.00 93.62 325 ASN A C 1
ATOM 2480 O O . ASN A 1 325 ? -14.906 -0.716 -6.549 1.00 93.62 325 ASN A O 1
ATOM 2484 N N . LYS A 1 326 ? -13.412 -2.400 -6.640 1.00 94.06 326 LYS A N 1
ATOM 2485 C CA .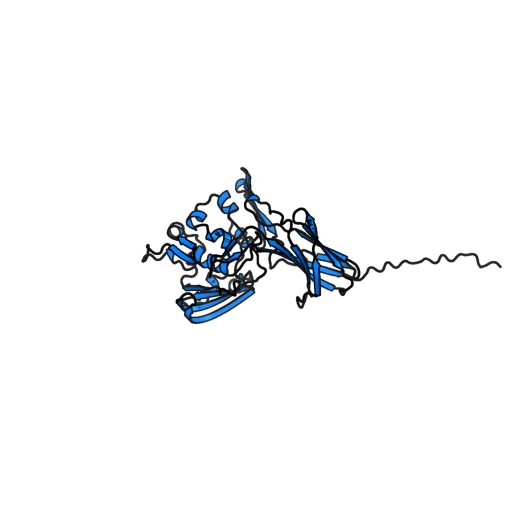 LYS A 1 326 ? -13.367 -2.684 -5.208 1.00 94.06 326 LYS A CA 1
ATOM 2486 C C . LYS A 1 326 ? -12.175 -1.988 -4.584 1.00 94.06 326 LYS A C 1
ATOM 2488 O O . LYS A 1 326 ? -11.052 -2.154 -5.054 1.00 94.06 326 LYS A O 1
ATOM 2493 N N . TYR A 1 327 ? -12.438 -1.284 -3.500 1.00 96.62 327 TYR A N 1
ATOM 2494 C CA . TYR A 1 327 ? -11.450 -0.526 -2.757 1.00 96.62 327 TYR A CA 1
ATOM 2495 C C . TYR A 1 327 ? -11.548 -0.880 -1.281 1.00 96.62 327 TYR A C 1
ATOM 2497 O O . TYR A 1 327 ? -12.629 -1.249 -0.793 1.00 96.62 327 TYR A O 1
ATOM 2505 N N . PHE A 1 328 ? -10.438 -0.750 -0.562 1.00 97.25 328 PHE A N 1
ATOM 2506 C CA . PHE A 1 328 ? -10.450 -0.913 0.881 1.00 97.25 328 PHE A CA 1
ATOM 2507 C C . PHE A 1 328 ? -9.390 -0.064 1.582 1.00 97.25 328 PHE A C 1
ATOM 2509 O O . PHE A 1 328 ? -8.390 0.327 0.996 1.00 97.25 328 PHE A O 1
ATOM 2516 N N . LEU A 1 329 ? -9.615 0.186 2.871 1.00 97.69 329 LEU A N 1
ATOM 2517 C CA . LEU A 1 329 ? -8.613 0.678 3.815 1.00 97.69 329 LEU A CA 1
ATOM 2518 C C . LEU A 1 329 ? -8.640 -0.214 5.055 1.00 97.69 329 LEU A C 1
ATOM 2520 O O . LEU A 1 329 ? -9.712 -0.662 5.480 1.00 97.69 329 LEU A O 1
ATOM 2524 N N . GLN A 1 330 ? -7.473 -0.453 5.648 1.00 96.50 330 GLN A N 1
ATOM 2525 C CA . GLN A 1 330 ? -7.346 -1.166 6.915 1.00 96.50 330 GLN A CA 1
ATOM 2526 C C . GLN A 1 330 ? -6.673 -0.290 7.961 1.00 96.50 330 GLN A C 1
ATOM 2528 O O . GLN A 1 330 ? -5.588 0.218 7.734 1.00 96.50 330 GLN A O 1
ATOM 2533 N N . TYR A 1 331 ? -7.295 -0.162 9.126 1.00 96.50 331 TYR A N 1
ATOM 2534 C CA . TYR A 1 331 ? -6.782 0.602 10.256 1.00 96.50 331 TYR A CA 1
ATOM 2535 C C . TYR A 1 331 ? -6.393 -0.344 11.379 1.00 96.50 331 TYR A C 1
ATOM 2537 O O . TYR A 1 331 ? -7.172 -1.227 11.750 1.00 96.50 331 TYR A O 1
ATOM 2545 N N . MET A 1 332 ? -5.205 -0.127 11.933 1.00 95.06 332 MET A N 1
ATOM 2546 C CA . MET A 1 332 ? -4.684 -0.891 13.060 1.00 95.06 332 MET A CA 1
ATOM 2547 C C . MET A 1 332 ? -4.898 -0.125 14.367 1.00 95.06 332 MET A C 1
ATOM 2549 O O . MET A 1 332 ? -4.760 1.098 14.424 1.00 95.06 332 MET A O 1
ATOM 2553 N N . GLY A 1 333 ? -5.211 -0.842 15.440 1.00 96.31 333 GLY A N 1
ATOM 2554 C CA . GLY A 1 333 ? -5.331 -0.269 16.777 1.00 96.31 333 GLY A CA 1
ATOM 2555 C C . GLY A 1 333 ? -5.113 -1.301 17.874 1.00 96.31 333 GLY A C 1
ATOM 2556 O O . GLY A 1 333 ? -4.976 -2.496 17.607 1.00 96.31 333 GLY A O 1
ATOM 2557 N N . THR A 1 334 ? -5.130 -0.843 19.120 1.00 97.56 334 THR A N 1
ATOM 2558 C CA . THR A 1 334 ? -5.030 -1.706 20.301 1.00 97.56 334 THR A CA 1
ATOM 2559 C C . THR A 1 334 ? -6.236 -1.496 21.206 1.00 97.56 334 THR A C 1
ATOM 2561 O O . THR A 1 334 ? -6.526 -0.374 21.617 1.00 97.56 334 THR A O 1
ATOM 2564 N N . LEU A 1 335 ? -6.909 -2.582 21.583 1.00 98.12 335 LEU A N 1
ATOM 2565 C CA . LEU A 1 335 ? -7.876 -2.586 22.678 1.00 98.12 335 LEU A CA 1
ATOM 2566 C C . LEU A 1 335 ? -7.189 -3.055 23.960 1.00 98.12 335 LEU A C 1
ATOM 2568 O O . LEU A 1 335 ? -6.679 -4.170 24.020 1.00 98.12 335 LEU A O 1
ATOM 2572 N N . SER A 1 336 ? -7.220 -2.225 24.997 1.00 97.62 336 SER A N 1
ATOM 2573 C CA . SER A 1 336 ? -6.793 -2.569 26.351 1.00 97.62 336 SER A CA 1
ATOM 2574 C C . SER A 1 336 ? -8.018 -2.842 27.225 1.00 97.62 336 SER A C 1
ATOM 2576 O O . SER A 1 336 ? -8.774 -1.929 27.567 1.00 97.62 336 SER A O 1
ATOM 2578 N N . VAL A 1 337 ? -8.237 -4.109 27.578 1.00 97.56 337 VAL A N 1
ATOM 2579 C CA . VAL A 1 337 ? -9.273 -4.508 28.537 1.00 97.56 337 VAL A CA 1
ATOM 2580 C C . VAL A 1 337 ? -8.663 -4.504 29.929 1.00 97.56 337 VAL A C 1
ATOM 2582 O O . VAL A 1 337 ? -7.722 -5.249 30.197 1.00 97.56 337 VAL A O 1
ATOM 2585 N N . VAL A 1 338 ? -9.203 -3.679 30.823 1.00 96.75 338 VAL A N 1
ATOM 2586 C CA . VAL A 1 338 ? -8.713 -3.537 32.204 1.00 96.75 338 VAL A CA 1
ATOM 2587 C C . VAL A 1 338 ? -9.682 -4.153 33.206 1.00 96.75 338 VAL A C 1
ATOM 2589 O O . VAL A 1 338 ? -10.844 -4.408 32.891 1.00 96.75 338 VAL A O 1
ATOM 2592 N N . SER A 1 339 ? -9.217 -4.407 34.428 1.00 93.25 339 SER A N 1
ATOM 2593 C CA . SER A 1 339 ? -10.081 -4.921 35.492 1.00 93.25 339 SER A CA 1
ATOM 2594 C C . SER A 1 339 ? -11.283 -3.993 35.735 1.00 93.25 339 SER A C 1
ATOM 2596 O O . SER A 1 339 ? -11.131 -2.770 35.648 1.00 93.25 339 SER A O 1
ATOM 2598 N N . PRO A 1 340 ? -12.469 -4.537 36.068 1.00 84.62 340 PRO A N 1
ATOM 2599 C CA . PRO A 1 340 ? -13.615 -3.727 36.465 1.00 84.62 340 PRO A CA 1
ATOM 2600 C C . PRO A 1 340 ? -13.245 -2.809 37.632 1.00 84.62 340 PRO A C 1
ATOM 2602 O O . PRO A 1 340 ? -12.651 -3.256 38.615 1.00 84.62 340 PRO A O 1
ATOM 2605 N N . SER A 1 341 ? -13.609 -1.529 37.559 1.00 69.69 341 SER A N 1
ATOM 2606 C CA . SER A 1 341 ? -13.478 -0.637 38.710 1.00 69.69 341 SER A CA 1
ATOM 2607 C C . SER A 1 341 ? -14.488 -1.061 39.780 1.00 69.69 341 SER A C 1
ATOM 2609 O O . SER A 1 341 ? -15.687 -0.819 39.632 1.00 69.69 341 SER A O 1
ATOM 2611 N N . THR A 1 342 ? -14.037 -1.687 40.866 1.00 57.84 342 THR A N 1
ATOM 2612 C CA . THR A 1 342 ? -14.883 -1.896 42.045 1.00 57.84 342 THR A CA 1
ATOM 2613 C C . THR A 1 342 ? -15.049 -0.569 42.773 1.00 57.84 342 THR A C 1
ATOM 2615 O O . THR A 1 342 ? -14.162 -0.143 43.512 1.00 57.84 342 THR A O 1
ATOM 2618 N N . THR A 1 343 ? -16.187 0.099 42.589 1.00 52.12 343 THR A N 1
ATOM 2619 C CA . THR A 1 343 ? -16.600 1.165 43.504 1.00 52.12 343 THR A CA 1
ATOM 2620 C C . THR A 1 343 ? -17.043 0.508 44.806 1.00 52.12 343 THR A C 1
ATOM 2622 O O . THR A 1 343 ? -18.185 0.069 44.943 1.00 52.12 343 THR A O 1
ATOM 2625 N N . THR A 1 344 ? -16.133 0.396 45.771 1.00 44.38 344 THR A N 1
ATOM 2626 C CA . THR A 1 344 ? -16.490 -0.025 47.126 1.00 44.38 344 THR A CA 1
ATOM 2627 C C . THR A 1 344 ? -17.382 1.056 47.723 1.00 44.38 344 THR A C 1
ATOM 2629 O O . THR A 1 344 ? -16.905 2.087 48.190 1.00 44.38 344 THR A O 1
ATOM 2632 N N . THR A 1 345 ? -18.697 0.850 47.690 1.00 45.22 345 THR A N 1
ATOM 2633 C CA . THR A 1 345 ? -19.609 1.683 48.472 1.00 45.22 345 THR A CA 1
ATOM 2634 C C . THR A 1 345 ? -19.413 1.277 49.927 1.00 45.22 345 THR A C 1
ATOM 2636 O O . THR A 1 345 ? -19.990 0.292 50.385 1.00 45.22 345 THR A O 1
ATOM 2639 N N . LEU A 1 346 ? -18.554 1.996 50.653 1.00 42.75 346 LEU A N 1
ATOM 2640 C CA . LEU A 1 346 ? -18.531 1.951 52.111 1.00 42.75 346 LEU A CA 1
ATOM 2641 C C . LEU A 1 346 ? -19.904 2.437 52.588 1.00 42.75 346 LEU A C 1
ATOM 2643 O O . LEU A 1 346 ? -20.145 3.635 52.717 1.00 42.75 346 LEU A O 1
ATOM 2647 N N . ARG A 1 347 ? -20.833 1.504 52.822 1.00 45.44 347 ARG A N 1
ATOM 2648 C CA . ARG A 1 347 ? -21.986 1.775 53.678 1.00 45.44 347 ARG A CA 1
ATOM 2649 C C . ARG A 1 347 ? -21.427 2.013 55.076 1.00 45.44 347 ARG A C 1
ATOM 2651 O O . ARG A 1 347 ? -21.155 1.061 55.803 1.00 45.44 347 ARG A O 1
ATOM 2658 N N . LEU A 1 348 ? -21.230 3.279 55.431 1.00 42.00 348 LEU A N 1
ATOM 2659 C CA . LEU A 1 348 ? -21.167 3.693 56.826 1.00 42.00 348 LEU A CA 1
ATOM 2660 C C . LEU A 1 348 ? -22.491 3.257 57.462 1.00 42.00 348 LEU A C 1
ATOM 2662 O O . LEU A 1 348 ? -23.536 3.856 57.214 1.00 42.00 348 LEU A O 1
ATOM 2666 N N . HIS A 1 349 ? -22.459 2.165 58.226 1.00 42.53 349 HIS A N 1
ATOM 2667 C CA . HIS A 1 349 ? -23.480 1.928 59.235 1.00 42.53 349 HIS A CA 1
ATOM 2668 C C . HIS A 1 349 ? -23.338 3.070 60.239 1.00 42.53 349 HIS A C 1
ATOM 2670 O O . HIS A 1 349 ? -22.409 3.078 61.047 1.00 42.53 349 HIS A O 1
ATOM 2676 N N . ASN A 1 350 ? -24.232 4.054 60.160 1.00 40.47 350 ASN A N 1
ATOM 2677 C CA . ASN A 1 350 ? -24.478 4.924 61.296 1.00 40.47 350 ASN A CA 1
ATOM 2678 C C . ASN A 1 350 ? -25.009 4.018 62.408 1.00 40.47 350 ASN A C 1
ATOM 2680 O O . ASN A 1 350 ? -26.115 3.493 62.312 1.00 40.47 350 ASN A O 1
ATOM 2684 N N . TYR A 1 351 ? -24.185 3.773 63.423 1.00 40.31 351 TYR A N 1
ATOM 2685 C CA . TYR A 1 351 ? -24.683 3.280 64.696 1.00 40.31 351 TYR A CA 1
ATOM 2686 C C . TYR A 1 351 ? -25.574 4.381 65.272 1.00 40.31 351 TYR A C 1
ATOM 2688 O O . TYR A 1 351 ? -25.071 5.427 65.686 1.00 40.31 351 TYR A O 1
ATOM 2696 N N . ASP A 1 352 ? -26.888 4.160 65.271 1.00 39.75 352 ASP A N 1
ATOM 2697 C CA . ASP A 1 352 ? -27.805 4.974 66.057 1.00 39.75 352 ASP A CA 1
ATOM 2698 C C . ASP A 1 352 ? -27.478 4.763 67.538 1.00 39.75 352 ASP A C 1
ATOM 2700 O O . ASP A 1 352 ? -27.668 3.695 68.121 1.00 39.75 352 ASP A O 1
ATOM 2704 N N . TYR A 1 353 ? -26.926 5.809 68.142 1.00 40.25 353 TYR A N 1
ATOM 2705 C CA . TYR A 1 353 ? -26.544 5.884 69.545 1.00 40.25 353 TYR A CA 1
ATOM 2706 C C . TYR A 1 353 ? -27.797 6.103 70.410 1.00 40.25 353 TYR A C 1
ATOM 2708 O O . TYR A 1 353 ? -27.954 7.168 70.995 1.00 40.25 353 TYR A O 1
ATOM 2716 N N . ASN A 1 354 ? -28.737 5.150 70.441 1.00 43.62 354 ASN A N 1
ATOM 2717 C CA . ASN A 1 354 ? -29.970 5.298 71.234 1.00 43.62 354 ASN A CA 1
ATOM 2718 C C . ASN A 1 354 ? -30.410 4.074 72.057 1.00 43.62 354 ASN A C 1
ATOM 2720 O O . ASN A 1 354 ? -31.386 4.186 72.792 1.00 43.62 354 ASN A O 1
ATOM 2724 N N . ASP A 1 355 ? -29.670 2.963 72.059 1.00 43.94 355 ASP A N 1
ATOM 2725 C CA . ASP A 1 355 ? -30.085 1.750 72.793 1.00 43.94 355 ASP A CA 1
ATOM 2726 C C . ASP A 1 355 ? -29.410 1.538 74.166 1.00 43.94 355 ASP A C 1
ATOM 2728 O O . ASP A 1 355 ? -29.429 0.434 74.700 1.00 43.94 355 ASP A O 1
ATOM 2732 N N . TYR A 1 356 ? -28.850 2.581 74.798 1.00 39.66 356 TYR A N 1
ATOM 2733 C CA . TYR A 1 356 ? -28.206 2.456 76.125 1.00 39.66 356 TYR A CA 1
ATOM 2734 C C . TYR A 1 356 ? -29.003 2.978 77.332 1.00 39.66 356 TYR A C 1
ATOM 2736 O O . TYR A 1 356 ? -28.463 3.029 78.436 1.00 39.66 356 TYR A O 1
ATOM 2744 N N . TYR A 1 357 ? -30.290 3.295 77.177 1.00 42.09 357 TYR A N 1
ATOM 2745 C CA . TYR A 1 357 ? -31.179 3.529 78.322 1.00 42.09 357 TYR A CA 1
ATOM 2746 C C . TYR A 1 357 ? -32.558 2.907 78.096 1.00 42.09 357 TYR A C 1
ATOM 2748 O O . TYR A 1 357 ? -33.441 3.553 77.531 1.00 42.09 357 TYR A O 1
ATOM 2756 N N . LYS A 1 358 ? -32.742 1.676 78.584 1.00 38.03 358 LYS A N 1
ATOM 2757 C CA . LYS A 1 358 ? -34.015 1.150 79.096 1.00 38.03 358 LYS A CA 1
ATOM 2758 C C . LYS A 1 358 ? -33.789 -0.044 80.010 1.00 38.03 358 LYS A C 1
ATOM 2760 O O . LYS A 1 358 ? -33.014 -0.940 79.613 1.00 38.03 358 LYS A O 1
#